Protein AF-A0A844MBZ9-F1 (afdb_monomer_lite)

Structure (mmCIF, N/CA/C/O backbone):
data_AF-A0A844MBZ9-F1
#
_entry.id   AF-A0A844MBZ9-F1
#
loop_
_atom_site.group_PDB
_atom_site.id
_atom_site.type_symbol
_atom_site.label_atom_id
_atom_site.label_alt_id
_atom_site.label_comp_id
_atom_site.label_asym_id
_atom_site.label_entity_id
_atom_site.label_seq_id
_atom_site.pdbx_PDB_ins_code
_atom_site.Cartn_x
_atom_site.Cartn_y
_atom_site.Cartn_z
_atom_site.occupancy
_atom_site.B_iso_or_equiv
_atom_site.auth_seq_id
_atom_site.auth_comp_id
_atom_site.auth_asym_id
_atom_site.auth_atom_id
_atom_site.pdbx_PDB_model_num
ATOM 1 N N . MET A 1 1 ? -0.355 -17.630 22.132 1.00 36.16 1 MET A N 1
ATOM 2 C CA . MET A 1 1 ? -0.621 -16.486 23.029 1.00 36.16 1 MET A CA 1
ATOM 3 C C . MET A 1 1 ? -2.118 -16.460 23.285 1.00 36.16 1 MET A C 1
ATOM 5 O O . MET A 1 1 ? -2.858 -16.623 22.326 1.00 36.16 1 MET A O 1
ATOM 9 N N . ALA A 1 2 ? -2.566 -16.380 24.540 1.00 38.78 2 ALA A N 1
ATOM 10 C CA . ALA A 1 2 ? -3.986 -16.168 24.825 1.00 38.78 2 ALA A CA 1
ATOM 11 C C . ALA A 1 2 ? -4.348 -14.749 24.360 1.00 38.78 2 ALA A C 1
ATOM 13 O O . ALA A 1 2 ? -3.613 -13.817 24.683 1.00 38.78 2 ALA A O 1
ATOM 14 N N . GLY A 1 3 ? -5.397 -14.618 23.543 1.00 53.72 3 GLY A N 1
ATOM 15 C CA . GLY A 1 3 ? -5.774 -13.356 22.905 1.00 53.72 3 GLY A CA 1
ATOM 16 C C . GLY A 1 3 ? -6.045 -12.260 23.931 1.00 53.72 3 GLY A C 1
ATOM 17 O O . GLY A 1 3 ? -6.770 -12.474 24.905 1.00 53.72 3 GLY A O 1
ATOM 18 N N . GLU A 1 4 ? -5.441 -11.092 23.730 1.00 62.88 4 GLU A N 1
ATOM 19 C CA . GLU A 1 4 ? -5.766 -9.910 24.521 1.00 62.88 4 GLU A CA 1
ATOM 20 C C . GLU A 1 4 ? -7.219 -9.507 24.236 1.00 62.88 4 GLU A C 1
ATOM 22 O O . GLU A 1 4 ? -7.694 -9.562 23.105 1.00 62.88 4 GLU A O 1
ATOM 27 N N . LYS A 1 5 ? -7.965 -9.123 25.275 1.00 78.19 5 LYS A N 1
ATOM 28 C CA . LYS A 1 5 ? -9.353 -8.685 25.105 1.00 78.19 5 LYS A CA 1
ATOM 29 C C . LYS A 1 5 ? -9.355 -7.285 24.483 1.00 78.19 5 LYS A C 1
ATOM 31 O O . LYS A 1 5 ? -9.064 -6.335 25.206 1.00 78.19 5 LYS A O 1
ATOM 36 N N . ALA A 1 6 ? -9.682 -7.168 23.199 1.00 86.69 6 ALA A N 1
ATOM 37 C CA . ALA A 1 6 ? -9.855 -5.898 22.492 1.00 86.69 6 ALA A CA 1
ATOM 38 C C . ALA A 1 6 ? -11.335 -5.474 22.430 1.00 86.69 6 ALA A C 1
ATOM 40 O O . ALA A 1 6 ? -12.232 -6.317 22.452 1.00 86.69 6 A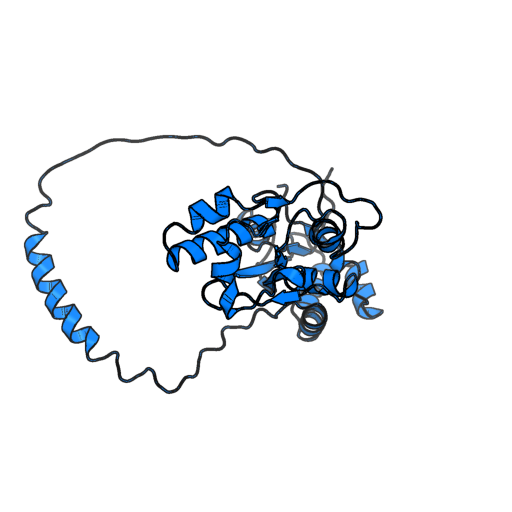LA A O 1
ATOM 41 N N . ASP A 1 7 ? -11.585 -4.166 22.342 1.00 91.75 7 ASP A N 1
ATOM 42 C CA . ASP A 1 7 ? -12.927 -3.598 22.167 1.00 91.75 7 ASP A CA 1
ATOM 43 C C . ASP A 1 7 ? -13.205 -3.239 20.701 1.00 91.75 7 ASP A C 1
ATOM 45 O O . ASP A 1 7 ? -14.333 -3.349 20.220 1.00 91.75 7 ASP A O 1
ATOM 49 N N . VAL A 1 8 ? -12.171 -2.814 19.973 1.00 92.50 8 VAL A N 1
ATOM 50 C CA . VAL A 1 8 ? -12.262 -2.397 18.571 1.00 92.50 8 VAL A CA 1
ATOM 51 C C . VAL A 1 8 ? -11.215 -3.134 17.754 1.00 92.50 8 VAL A C 1
ATOM 53 O O . VAL A 1 8 ? -10.044 -3.199 18.134 1.00 92.50 8 VAL A O 1
ATOM 56 N N . PHE A 1 9 ? -11.650 -3.648 16.609 1.00 90.75 9 PHE A N 1
ATOM 57 C CA . PHE A 1 9 ? -10.799 -4.274 15.613 1.00 90.75 9 PHE A CA 1
ATOM 58 C C . PHE A 1 9 ? -10.697 -3.372 14.383 1.00 90.75 9 PHE A C 1
ATOM 60 O O . PHE A 1 9 ? -11.719 -3.015 13.787 1.00 90.75 9 PHE A O 1
ATOM 67 N N . ALA A 1 10 ? -9.469 -3.025 13.996 1.00 90.56 10 ALA A N 1
ATOM 68 C CA . ALA A 1 10 ? -9.175 -2.292 12.770 1.00 90.56 10 ALA A CA 1
ATOM 69 C C . ALA A 1 10 ? -8.126 -3.044 11.944 1.00 90.56 10 ALA A C 1
ATOM 71 O O . ALA A 1 10 ? -7.084 -3.437 12.467 1.00 90.56 10 ALA A O 1
ATOM 72 N N . SER A 1 11 ? -8.383 -3.230 10.650 1.00 84.81 11 SER A N 1
ATOM 73 C CA . SER A 1 11 ? -7.508 -4.014 9.775 1.00 84.81 11 SER A CA 1
ATOM 74 C C . SER A 1 11 ? -7.303 -3.352 8.420 1.00 84.81 11 SER A C 1
ATOM 76 O O . SER A 1 11 ? -8.203 -2.691 7.899 1.00 84.81 11 SER A O 1
ATOM 78 N N . ALA A 1 12 ? -6.116 -3.565 7.848 1.00 78.19 12 ALA A N 1
ATOM 79 C CA . ALA A 1 12 ? -5.780 -3.177 6.479 1.00 78.19 12 ALA A CA 1
ATOM 80 C C . ALA A 1 12 ? -6.479 -4.036 5.409 1.00 78.19 12 ALA A C 1
ATOM 82 O O . ALA A 1 12 ? -6.435 -3.702 4.227 1.00 78.19 12 ALA A O 1
ATOM 83 N N . ASP A 1 13 ? -7.130 -5.122 5.829 1.00 78.19 13 ASP A N 1
ATOM 84 C CA . ASP A 1 13 ? -7.948 -5.986 4.988 1.00 78.19 13 ASP A CA 1
ATOM 85 C C . ASP A 1 13 ? -9.390 -6.004 5.517 1.00 78.19 13 ASP A C 1
ATOM 87 O O . ASP A 1 13 ? -9.674 -6.476 6.625 1.00 78.19 13 ASP A O 1
ATOM 91 N N . LEU A 1 14 ? -10.319 -5.480 4.715 1.00 86.31 14 LEU A N 1
ATOM 92 C CA . LEU A 1 14 ? -11.751 -5.489 5.012 1.00 86.31 14 LEU A CA 1
ATOM 93 C C . LEU A 1 14 ? -12.292 -6.910 5.255 1.00 86.31 14 LEU A C 1
ATOM 95 O O . LEU A 1 14 ? -13.178 -7.092 6.095 1.00 86.31 14 LEU A O 1
ATOM 99 N N . GLY A 1 15 ? -11.745 -7.915 4.565 1.00 84.94 15 GLY A N 1
ATOM 100 C CA . GLY A 1 15 ? -12.123 -9.321 4.682 1.00 84.94 15 GLY A CA 1
ATOM 101 C C . GLY A 1 15 ? -11.941 -9.876 6.094 1.00 84.94 15 GLY A C 1
ATOM 102 O O . GLY A 1 15 ? -12.790 -10.634 6.568 1.00 84.94 15 GLY A O 1
ATOM 103 N N . ASN A 1 16 ? -10.914 -9.428 6.821 1.00 83.31 16 ASN A N 1
ATOM 104 C CA . ASN A 1 16 ? -10.702 -9.815 8.219 1.00 83.31 16 ASN A CA 1
ATOM 105 C C . ASN A 1 16 ? -11.831 -9.320 9.130 1.00 83.31 16 ASN A C 1
ATOM 107 O O . ASN A 1 16 ? -12.379 -10.083 9.928 1.00 83.31 16 ASN A O 1
ATOM 111 N N . ALA A 1 17 ? -12.224 -8.053 8.981 1.00 86.06 17 ALA A N 1
ATOM 112 C CA . ALA A 1 17 ? -13.320 -7.482 9.760 1.00 86.06 17 ALA A CA 1
ATOM 113 C C . ALA A 1 17 ? -14.667 -8.134 9.397 1.00 86.06 17 ALA A C 1
ATOM 115 O O . ALA A 1 17 ? -15.465 -8.441 10.283 1.00 86.06 17 ALA A O 1
ATOM 116 N N . ILE A 1 18 ? -14.897 -8.416 8.107 1.00 90.31 18 ILE A N 1
ATOM 117 C CA . ILE A 1 18 ? -16.073 -9.166 7.633 1.00 90.31 18 ILE A CA 1
ATOM 118 C C . ILE A 1 18 ? -16.109 -10.568 8.248 1.00 90.31 18 ILE A C 1
ATOM 120 O O . ILE A 1 18 ? -17.162 -10.998 8.715 1.00 90.31 18 ILE A O 1
ATOM 124 N N . THR A 1 19 ? -14.971 -11.259 8.305 1.00 90.00 19 THR A N 1
ATOM 125 C CA . THR A 1 19 ? -14.874 -12.604 8.889 1.00 90.00 19 THR A CA 1
ATOM 126 C C . THR A 1 19 ? -15.285 -12.601 10.362 1.00 90.00 19 THR A C 1
ATOM 128 O O . THR A 1 19 ? -16.048 -13.470 10.785 1.00 90.00 19 THR A O 1
ATOM 131 N N . LEU A 1 20 ? -14.857 -11.605 11.145 1.00 90.75 20 LEU A N 1
ATOM 132 C CA . LEU A 1 20 ? -15.283 -11.457 12.544 1.00 90.75 20 LEU A CA 1
ATOM 133 C C . LEU A 1 20 ? -16.798 -11.261 12.676 1.00 90.75 20 LEU A C 1
ATOM 135 O O . LEU A 1 20 ? -17.434 -11.896 13.523 1.00 90.75 2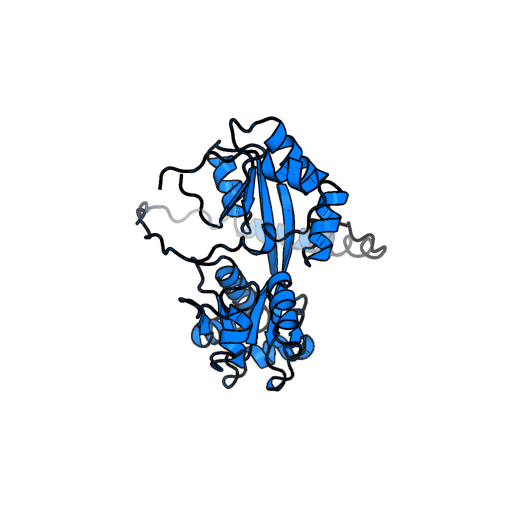0 LEU A O 1
ATOM 139 N N . ASN A 1 21 ? -17.389 -10.433 11.816 1.00 93.44 21 ASN A N 1
ATOM 140 C CA . ASN A 1 21 ? -18.831 -10.206 11.819 1.00 93.44 21 ASN A CA 1
ATOM 141 C C . ASN A 1 21 ? -19.614 -11.470 11.421 1.00 93.44 21 ASN A C 1
ATOM 143 O O . ASN A 1 21 ? -20.563 -11.842 12.110 1.00 93.44 21 ASN A O 1
ATOM 147 N N . GLN A 1 22 ? -19.178 -12.182 10.377 1.00 93.62 22 GLN A N 1
ATOM 148 C CA . GLN A 1 22 ? -19.799 -13.432 9.918 1.00 93.62 22 GLN A CA 1
ATOM 149 C C . GLN A 1 22 ? -19.739 -14.545 10.971 1.00 93.62 22 GLN A C 1
ATOM 151 O O . GLN A 1 22 ? -20.677 -15.331 11.091 1.00 93.62 22 GLN A O 1
ATOM 156 N N . ASN A 1 23 ? -18.675 -14.578 11.777 1.00 93.44 23 ASN A N 1
ATOM 157 C CA . ASN A 1 23 ? -18.551 -15.488 12.918 1.00 93.44 23 ASN A CA 1
ATOM 158 C C . ASN A 1 23 ? -19.267 -14.975 14.178 1.00 93.44 23 ASN A C 1
ATOM 160 O O . ASN A 1 23 ? -19.146 -15.571 15.247 1.00 93.44 23 ASN A O 1
ATOM 164 N N . ASN A 1 24 ? -20.042 -13.889 14.068 1.00 93.88 24 ASN A N 1
ATOM 165 C CA . ASN A 1 24 ? -20.826 -13.318 15.156 1.00 93.88 24 ASN A CA 1
ATOM 166 C C . ASN A 1 24 ? -19.948 -12.900 16.354 1.00 93.88 24 ASN A C 1
ATOM 168 O O . ASN A 1 24 ? -20.380 -13.002 17.505 1.00 93.88 24 ASN A O 1
ATOM 172 N N . LEU A 1 25 ? -18.719 -12.444 16.085 1.00 92.94 25 LEU A N 1
ATOM 173 C CA . LEU A 1 25 ? -17.739 -11.978 17.077 1.00 92.94 25 LEU A CA 1
ATOM 174 C C . LEU A 1 25 ? -17.687 -10.448 17.185 1.00 92.94 25 LEU A C 1
ATOM 176 O O . LEU A 1 25 ? -17.142 -9.918 18.152 1.00 92.94 25 LEU A O 1
ATOM 180 N N . SER A 1 26 ? -18.285 -9.731 16.234 1.00 94.50 26 SER A N 1
ATOM 181 C CA . SER A 1 26 ? -18.305 -8.269 16.195 1.00 94.50 26 SER A CA 1
ATOM 182 C C . SER A 1 26 ? -19.648 -7.716 15.709 1.00 94.50 26 SER A C 1
ATOM 184 O O . SER A 1 26 ? -20.514 -8.456 15.234 1.00 94.50 26 SER A O 1
ATOM 186 N N . GLY A 1 27 ? -19.831 -6.405 15.862 1.00 94.88 27 GLY A N 1
ATOM 187 C CA . GLY A 1 27 ? -20.940 -5.650 15.287 1.00 94.88 27 GLY A CA 1
ATOM 188 C C . GLY A 1 27 ? -20.743 -5.354 13.799 1.00 94.88 27 GLY A C 1
ATOM 189 O O . GLY A 1 27 ? -19.982 -6.031 13.109 1.00 94.88 27 GLY A O 1
ATOM 190 N N . GLU A 1 28 ? -21.436 -4.328 13.305 1.00 94.69 28 GLU A N 1
ATOM 191 C CA . GLU A 1 28 ? -21.314 -3.846 11.924 1.00 94.69 28 GLU A CA 1
ATOM 192 C C . GLU A 1 28 ? -19.847 -3.574 11.545 1.00 94.69 28 GLU A C 1
ATOM 194 O O . GLU A 1 28 ? -19.052 -3.092 12.361 1.00 94.69 28 GLU A O 1
ATOM 199 N N . VAL A 1 29 ? -19.492 -3.888 10.298 1.00 95.06 29 VAL A N 1
ATOM 200 C CA . VAL A 1 29 ? -18.189 -3.561 9.714 1.00 95.06 29 VAL A CA 1
ATOM 201 C C . VAL A 1 29 ? -18.326 -2.289 8.897 1.00 95.06 29 VAL A C 1
ATOM 203 O O . VAL A 1 29 ? -19.184 -2.193 8.023 1.00 95.06 29 VAL A O 1
ATOM 206 N N . LYS A 1 30 ? -17.448 -1.323 9.156 1.00 94.69 30 LYS A N 1
ATOM 207 C CA . LYS A 1 30 ? -17.379 -0.062 8.421 1.00 94.69 30 LYS A CA 1
ATOM 208 C C . LYS A 1 30 ? -16.017 0.073 7.769 1.00 94.69 30 LYS A C 1
ATOM 210 O O . LYS A 1 30 ? -14.997 -0.136 8.420 1.00 94.69 30 LYS A O 1
ATOM 215 N N . THR A 1 31 ? -15.980 0.476 6.504 1.00 94.50 31 THR A N 1
ATOM 216 C CA . THR A 1 31 ? -14.736 0.979 5.918 1.00 94.50 31 THR A CA 1
ATOM 217 C C . THR A 1 31 ? -14.428 2.320 6.571 1.00 94.50 31 THR A C 1
ATOM 219 O O . THR A 1 31 ? -15.258 3.225 6.510 1.00 94.50 31 THR A O 1
ATOM 222 N N . PHE A 1 32 ? -13.266 2.455 7.210 1.00 93.12 32 PHE A N 1
ATOM 223 C CA . PHE A 1 32 ? -12.896 3.688 7.923 1.00 93.12 32 PHE A CA 1
ATOM 224 C C . PHE A 1 32 ? -11.770 4.469 7.243 1.00 93.12 32 PHE A C 1
ATOM 226 O O . PHE A 1 32 ? -11.614 5.661 7.500 1.00 93.12 32 PHE A O 1
ATOM 233 N N . ALA A 1 33 ? -11.002 3.815 6.374 1.00 93.75 33 ALA A N 1
ATOM 234 C CA . ALA A 1 33 ? -9.926 4.423 5.609 1.00 93.75 33 ALA A CA 1
ATOM 235 C C . ALA A 1 33 ? -9.721 3.670 4.293 1.00 93.75 33 ALA A C 1
ATOM 237 O O . ALA A 1 33 ? -10.055 2.490 4.176 1.00 93.75 33 ALA A O 1
ATOM 238 N N . ARG A 1 34 ? -9.141 4.360 3.314 1.00 93.00 34 ARG A N 1
ATOM 239 C CA . ARG A 1 34 ? -8.659 3.779 2.065 1.00 93.00 34 ARG A CA 1
ATOM 240 C C . ARG A 1 34 ? -7.201 4.124 1.852 1.00 93.00 34 ARG A C 1
ATOM 242 O O . ARG A 1 34 ? -6.805 5.278 2.044 1.00 93.00 34 ARG A O 1
ATOM 249 N N . ASN A 1 35 ? -6.425 3.145 1.413 1.00 92.50 35 ASN A N 1
ATOM 250 C CA . ASN A 1 35 ? -5.006 3.314 1.136 1.00 92.50 35 ASN A CA 1
ATOM 251 C C . ASN A 1 35 ? -4.708 2.901 -0.312 1.00 92.50 35 ASN A C 1
ATOM 253 O O . ASN A 1 35 ? -4.709 1.703 -0.607 1.00 92.50 35 ASN A O 1
ATOM 257 N N . PRO A 1 36 ? -4.529 3.858 -1.238 1.00 93.31 36 PRO A N 1
ATOM 258 C CA . PRO A 1 36 ? -4.223 3.528 -2.621 1.00 93.31 36 PRO A CA 1
ATOM 259 C C . PRO A 1 36 ? -2.811 2.945 -2.739 1.00 93.31 36 PRO A C 1
ATOM 261 O O . PRO A 1 36 ? -1.899 3.334 -2.001 1.00 93.31 36 PRO A O 1
ATOM 264 N N . LEU A 1 37 ? -2.631 2.024 -3.683 1.00 95.44 37 LEU A N 1
ATOM 265 C CA . LEU A 1 37 ? -1.307 1.542 -4.054 1.00 95.44 37 LEU A CA 1
ATOM 266 C C . LEU A 1 37 ? -0.648 2.514 -5.031 1.00 95.44 37 LEU A C 1
ATOM 268 O O . LEU A 1 37 ? -1.288 3.032 -5.945 1.00 95.44 37 LEU A O 1
ATOM 272 N N . TYR A 1 38 ? 0.637 2.753 -4.796 1.00 98.00 38 TYR A N 1
ATOM 273 C CA . TYR A 1 38 ? 1.542 3.578 -5.585 1.00 98.00 38 TYR A CA 1
ATOM 274 C C . TYR A 1 38 ? 2.777 2.741 -5.935 1.00 98.00 38 TYR A C 1
ATOM 276 O O . TYR A 1 38 ? 3.091 1.751 -5.265 1.00 98.00 38 TYR A O 1
ATOM 284 N N . ALA A 1 39 ? 3.496 3.149 -6.973 1.00 98.62 39 ALA A N 1
ATOM 285 C CA . ALA A 1 39 ? 4.842 2.663 -7.220 1.00 98.62 39 ALA A CA 1
ATOM 286 C C . ALA A 1 39 ? 5.824 3.621 -6.543 1.00 98.62 39 ALA A C 1
ATOM 288 O O . ALA A 1 39 ? 5.715 4.836 -6.706 1.00 98.62 39 ALA A O 1
ATOM 289 N N . ILE A 1 40 ? 6.770 3.087 -5.775 1.00 98.75 40 ILE A N 1
ATOM 290 C CA . ILE A 1 40 ? 7.935 3.845 -5.316 1.00 98.75 40 ILE A CA 1
ATOM 291 C C . ILE A 1 40 ? 9.183 3.295 -5.997 1.00 98.75 40 ILE A C 1
ATOM 293 O O . ILE A 1 40 ? 9.366 2.077 -6.045 1.00 98.75 40 ILE A O 1
ATOM 297 N N . ALA A 1 41 ? 10.004 4.175 -6.557 1.00 98.75 41 ALA A N 1
ATOM 298 C CA . ALA A 1 41 ? 11.138 3.802 -7.393 1.00 98.75 41 ALA A CA 1
ATOM 299 C C . ALA A 1 41 ? 12.397 4.600 -7.047 1.00 98.75 41 ALA A C 1
ATOM 301 O O . ALA A 1 41 ? 12.329 5.694 -6.476 1.00 98.75 41 ALA A O 1
ATOM 302 N N . ILE A 1 42 ? 13.550 4.036 -7.402 1.00 98.69 42 ILE A N 1
ATOM 303 C CA . ILE A 1 42 ? 14.808 4.786 -7.462 1.00 98.69 42 ILE A CA 1
ATOM 304 C C . ILE A 1 42 ? 14.789 5.734 -8.680 1.00 98.69 42 ILE A C 1
ATOM 306 O O . ILE A 1 42 ? 14.196 5.381 -9.706 1.00 98.69 42 ILE A O 1
ATOM 310 N N . PRO A 1 43 ? 15.413 6.923 -8.596 1.00 97.75 43 PRO A N 1
ATOM 311 C CA . PRO A 1 43 ? 15.318 7.949 -9.642 1.00 97.75 43 PRO A CA 1
ATOM 312 C C . PRO A 1 43 ? 15.892 7.507 -10.998 1.00 97.75 43 PRO A C 1
ATOM 314 O O . PRO A 1 43 ? 15.466 7.981 -12.050 1.00 97.75 43 PRO A O 1
ATOM 317 N N . GLU A 1 44 ? 16.826 6.553 -11.007 1.00 97.69 44 GLU A N 1
ATOM 318 C CA . GLU A 1 44 ? 17.448 6.013 -12.220 1.00 97.69 44 GLU A CA 1
ATOM 319 C C . GLU A 1 44 ? 16.442 5.329 -13.159 1.00 97.69 44 GLU A C 1
ATOM 321 O O . GLU A 1 44 ? 16.701 5.218 -14.356 1.00 97.69 44 GLU A O 1
ATOM 326 N N . VAL A 1 45 ? 15.285 4.898 -12.643 1.00 98.00 45 VAL A N 1
ATOM 327 C CA . VAL A 1 45 ? 14.219 4.280 -13.446 1.00 98.00 45 VAL A CA 1
ATOM 328 C C . VAL A 1 45 ? 13.477 5.314 -14.298 1.00 98.00 45 VAL A C 1
ATOM 330 O O . VAL A 1 45 ? 12.945 4.954 -15.348 1.00 98.00 45 VAL A O 1
ATOM 333 N N . SER A 1 46 ? 13.434 6.588 -13.876 1.00 96.81 46 SER A N 1
ATOM 334 C CA . SER A 1 46 ? 12.618 7.637 -14.515 1.00 96.81 46 SER A CA 1
ATOM 335 C C . SER A 1 46 ? 11.158 7.191 -14.706 1.00 96.81 46 SER A C 1
ATOM 337 O O . SER A 1 46 ? 10.584 7.260 -15.802 1.00 96.81 46 SER A O 1
ATOM 339 N N . LEU A 1 47 ? 10.569 6.649 -13.636 1.00 98.44 47 LEU A N 1
ATOM 340 C CA . LEU A 1 47 ? 9.221 6.092 -13.668 1.00 98.44 47 LEU A CA 1
ATOM 341 C C . LEU A 1 47 ? 8.192 7.227 -13.733 1.00 98.44 47 LEU A C 1
ATOM 343 O O . LEU A 1 47 ? 8.236 8.179 -12.959 1.00 98.44 47 LEU A O 1
ATOM 347 N N . THR A 1 48 ? 7.221 7.105 -14.631 1.00 98.38 48 THR A N 1
ATOM 348 C CA . THR A 1 48 ? 6.093 8.038 -14.761 1.00 98.38 48 THR A CA 1
ATOM 349 C C . THR A 1 48 ? 4.790 7.254 -14.809 1.00 98.38 48 THR A C 1
ATOM 351 O O . THR A 1 48 ? 4.796 6.057 -15.097 1.00 98.38 48 THR A O 1
ATOM 354 N N . THR A 1 49 ? 3.657 7.900 -14.528 1.00 98.06 49 THR A N 1
ATOM 355 C CA . THR A 1 49 ? 2.343 7.246 -14.634 1.00 98.06 49 THR A CA 1
ATOM 356 C C . THR A 1 49 ? 2.090 6.760 -16.067 1.00 98.06 49 THR A C 1
ATOM 358 O O . THR A 1 49 ? 1.496 5.700 -16.265 1.00 98.06 49 THR A O 1
ATOM 361 N N . GLU A 1 50 ? 2.597 7.489 -17.063 1.00 97.56 50 GLU A N 1
ATOM 362 C CA . GLU A 1 50 ? 2.451 7.201 -18.488 1.00 97.56 50 GLU A CA 1
ATOM 363 C C . GLU A 1 50 ? 3.281 5.993 -18.939 1.00 97.56 50 GLU A C 1
ATOM 365 O O . GLU A 1 50 ? 2.783 5.165 -19.699 1.00 97.56 50 GLU A O 1
ATOM 370 N N . ASN A 1 51 ? 4.528 5.863 -18.469 1.00 98.06 51 ASN A N 1
ATOM 371 C CA . ASN A 1 51 ? 5.405 4.747 -18.851 1.00 98.06 51 ASN A CA 1
ATOM 372 C C . ASN A 1 51 ? 5.284 3.521 -17.930 1.00 98.06 51 ASN A C 1
ATOM 374 O O . ASN A 1 51 ? 5.967 2.523 -18.153 1.00 98.06 51 ASN A O 1
ATOM 378 N N . LEU A 1 52 ? 4.432 3.576 -16.901 1.00 98.56 52 LEU A N 1
ATOM 379 C CA . LEU A 1 52 ? 4.453 2.640 -15.777 1.00 98.56 52 LEU A CA 1
ATOM 380 C C . LEU A 1 52 ? 4.368 1.169 -16.202 1.00 98.56 52 LEU A C 1
ATOM 382 O O . LEU A 1 52 ? 5.194 0.359 -15.784 1.00 98.56 52 LEU A O 1
ATOM 386 N N . LEU A 1 53 ? 3.399 0.817 -17.054 1.00 98.56 53 LEU A N 1
ATOM 387 C CA . LEU A 1 53 ? 3.222 -0.573 -17.484 1.00 98.56 53 LEU A CA 1
ATOM 388 C C . LEU A 1 53 ? 4.380 -1.054 -18.370 1.00 98.56 53 LEU A C 1
ATOM 390 O O . LEU A 1 53 ? 4.843 -2.182 -18.207 1.00 98.56 53 LEU A O 1
ATOM 394 N N . ASP A 1 54 ? 4.874 -0.208 -19.275 1.00 98.62 54 ASP A N 1
ATOM 395 C CA . ASP A 1 54 ? 6.029 -0.544 -20.115 1.00 98.62 54 ASP A CA 1
ATOM 396 C C . ASP A 1 54 ? 7.281 -0.773 -19.269 1.00 98.62 54 ASP A C 1
ATOM 398 O O . ASP A 1 54 ? 7.984 -1.768 -19.452 1.00 98.62 54 ASP A O 1
ATOM 402 N N . THR A 1 55 ? 7.506 0.085 -18.275 1.00 98.75 55 THR A N 1
ATOM 403 C CA . THR A 1 55 ? 8.620 -0.043 -17.334 1.00 98.75 55 THR A CA 1
ATOM 404 C C . THR A 1 55 ? 8.489 -1.300 -16.472 1.00 98.75 55 THR A C 1
ATOM 406 O O . THR A 1 55 ? 9.470 -2.015 -16.275 1.00 98.75 55 THR A O 1
ATOM 409 N N . PHE A 1 56 ? 7.284 -1.644 -16.004 1.00 98.62 56 PHE A N 1
ATOM 410 C CA . PHE A 1 56 ? 7.058 -2.880 -15.242 1.00 98.62 56 PHE A CA 1
ATOM 411 C C . PHE A 1 56 ? 7.396 -4.132 -16.063 1.00 98.62 56 PHE A C 1
ATOM 413 O O . PHE A 1 56 ? 7.966 -5.092 -15.531 1.00 98.62 56 PHE A O 1
ATOM 420 N N . LEU A 1 57 ? 7.069 -4.114 -17.357 1.00 98.56 57 LEU A N 1
ATOM 421 C CA . LEU A 1 57 ? 7.277 -5.231 -18.278 1.00 98.56 57 LEU A CA 1
ATOM 422 C C . LEU A 1 57 ? 8.699 -5.306 -18.847 1.00 98.56 57 LEU A C 1
ATOM 424 O O . LEU A 1 57 ? 9.080 -6.364 -19.345 1.00 98.56 57 LEU A O 1
ATOM 428 N N . ASN A 1 58 ? 9.496 -4.240 -18.747 1.00 98.44 58 ASN A N 1
ATOM 429 C CA . ASN A 1 58 ? 10.890 -4.242 -19.183 1.00 98.44 58 ASN A CA 1
ATOM 430 C C . ASN A 1 58 ? 11.695 -5.307 -18.406 1.00 98.44 58 ASN A C 1
ATOM 432 O O . ASN A 1 58 ? 11.751 -5.221 -17.178 1.00 98.44 58 ASN A O 1
ATOM 436 N N . PRO A 1 59 ? 12.320 -6.306 -19.059 1.00 97.31 59 PRO A N 1
ATOM 437 C CA . PRO A 1 59 ? 13.025 -7.394 -18.375 1.00 97.31 59 PRO A CA 1
ATOM 438 C C . PRO A 1 59 ? 14.196 -6.933 -17.494 1.00 97.31 59 PRO A C 1
ATOM 440 O O . PRO A 1 59 ? 14.502 -7.622 -16.523 1.00 97.31 59 PRO A O 1
ATOM 443 N N . ASP A 1 60 ? 14.789 -5.772 -17.777 1.00 97.44 60 ASP A N 1
ATOM 444 C CA . ASP A 1 60 ? 15.935 -5.244 -17.027 1.00 97.44 60 ASP A CA 1
ATOM 445 C C . ASP A 1 60 ? 15.527 -4.544 -15.719 1.00 97.44 60 ASP A C 1
ATOM 447 O O . ASP A 1 60 ? 16.368 -4.303 -14.856 1.00 97.44 60 ASP A O 1
ATOM 451 N N . ILE A 1 61 ? 14.232 -4.252 -15.540 1.00 98.56 61 ILE A N 1
ATOM 452 C CA . ILE A 1 61 ? 13.695 -3.606 -14.336 1.00 98.56 61 ILE A CA 1
ATOM 453 C C . ILE A 1 61 ? 13.337 -4.645 -13.273 1.00 98.56 61 ILE A C 1
ATOM 455 O O . ILE A 1 61 ? 12.480 -5.514 -13.482 1.00 98.56 61 ILE A O 1
ATOM 459 N N . LYS A 1 62 ? 13.905 -4.499 -12.076 1.00 98.75 62 LYS A N 1
ATOM 460 C CA . LYS A 1 62 ? 13.595 -5.312 -10.895 1.00 98.75 62 LYS A CA 1
ATOM 461 C C . LYS A 1 62 ? 12.337 -4.791 -10.199 1.00 98.75 62 LYS A C 1
ATOM 463 O O . LYS A 1 62 ? 12.399 -4.061 -9.207 1.00 98.75 62 LYS A O 1
ATOM 468 N N . LEU A 1 63 ? 11.177 -5.185 -10.718 1.00 98.81 63 LEU A N 1
ATOM 469 C CA . LEU A 1 63 ? 9.889 -4.935 -10.071 1.00 98.81 63 LEU A CA 1
ATOM 470 C C . LEU A 1 63 ? 9.737 -5.815 -8.826 1.00 98.81 63 LEU A C 1
ATOM 472 O O . LEU A 1 63 ? 9.997 -7.019 -8.876 1.00 98.81 63 LEU A O 1
ATOM 476 N N . SER A 1 64 ? 9.259 -5.234 -7.729 1.00 98.62 64 SER A N 1
ATOM 477 C CA . SER A 1 64 ? 9.005 -5.953 -6.484 1.00 98.62 64 SER A CA 1
ATOM 478 C C . SER A 1 64 ? 7.603 -5.730 -5.920 1.00 98.62 64 SER A C 1
ATOM 480 O O . SER A 1 64 ? 6.975 -4.689 -6.132 1.00 98.62 64 SER A O 1
ATOM 482 N N . ILE A 1 65 ? 7.131 -6.743 -5.193 1.00 98.19 65 ILE A N 1
ATOM 483 C CA . ILE A 1 65 ? 5.883 -6.759 -4.420 1.00 98.19 65 ILE A CA 1
ATOM 484 C C . ILE A 1 65 ? 6.154 -7.373 -3.043 1.00 98.19 65 ILE A C 1
ATOM 486 O O . ILE A 1 65 ? 7.124 -8.118 -2.872 1.00 98.19 65 ILE A O 1
ATOM 490 N N . ALA A 1 66 ? 5.291 -7.107 -2.063 1.00 94.25 66 ALA A N 1
ATOM 491 C CA . ALA A 1 66 ? 5.329 -7.836 -0.799 1.00 94.25 66 ALA A CA 1
ATOM 492 C C . ALA A 1 66 ? 4.951 -9.305 -1.038 1.00 94.25 66 ALA A C 1
ATOM 494 O O . ALA A 1 66 ? 4.319 -9.637 -2.042 1.00 94.25 66 ALA A O 1
ATOM 495 N N . GLN A 1 67 ? 5.338 -10.197 -0.128 1.00 92.94 67 GLN A N 1
ATOM 496 C CA . GLN A 1 67 ? 4.994 -11.614 -0.223 1.00 92.94 67 GLN A CA 1
ATOM 497 C C . GLN A 1 67 ? 3.463 -11.820 -0.131 1.00 92.94 67 GLN A C 1
ATOM 499 O O . GLN A 1 67 ? 2.895 -11.577 0.938 1.00 92.94 67 GLN A O 1
ATOM 504 N N . PRO A 1 68 ? 2.801 -12.312 -1.204 1.00 89.31 68 PRO A N 1
ATOM 505 C CA . PRO A 1 68 ? 1.359 -12.577 -1.197 1.00 89.31 68 PRO A CA 1
ATOM 506 C C . PRO A 1 68 ? 0.962 -13.588 -0.117 1.00 89.31 68 PRO A C 1
ATOM 508 O O . PRO A 1 68 ? 1.801 -14.385 0.324 1.00 89.31 68 PRO A O 1
ATOM 511 N N . VAL A 1 69 ? -0.317 -13.593 0.268 1.00 84.69 69 VAL A N 1
ATOM 512 C CA . VAL A 1 69 ? -0.918 -14.389 1.358 1.00 84.69 69 VAL A CA 1
ATOM 513 C C . VAL A 1 69 ? -0.444 -13.999 2.762 1.00 84.69 69 VAL A C 1
ATOM 515 O O . VAL A 1 69 ? -1.259 -13.894 3.673 1.00 84.69 69 VAL A O 1
ATOM 518 N N . SER A 1 70 ? 0.860 -13.800 2.975 1.00 82.31 70 SER A N 1
ATOM 519 C CA . SER A 1 70 ? 1.390 -13.380 4.283 1.00 82.31 70 SER A CA 1
ATOM 520 C C . SER A 1 70 ? 1.253 -11.880 4.539 1.00 82.31 70 SER A C 1
ATOM 522 O O . SER A 1 70 ? 1.239 -11.458 5.693 1.00 82.31 70 SER A O 1
ATOM 524 N N . ASP A 1 71 ? 1.179 -11.083 3.473 1.00 82.56 71 ASP A N 1
ATOM 525 C CA . ASP A 1 71 ? 0.967 -9.641 3.525 1.00 82.56 71 ASP A CA 1
ATOM 526 C C . ASP A 1 71 ? -0.103 -9.258 2.487 1.00 82.56 71 ASP A C 1
ATOM 528 O O . ASP A 1 71 ? 0.123 -9.481 1.291 1.00 82.56 71 ASP A O 1
ATOM 532 N N . PRO A 1 72 ? -1.236 -8.650 2.896 1.00 85.50 72 PRO A N 1
ATOM 533 C CA . PRO A 1 72 ? -2.263 -8.171 1.970 1.00 85.50 72 PRO A CA 1
ATOM 534 C C . PRO A 1 72 ? -1.718 -7.254 0.868 1.00 85.50 72 PRO A C 1
ATOM 536 O O . PRO A 1 72 ? -2.237 -7.250 -0.248 1.00 85.50 72 PRO A O 1
ATOM 539 N N . LEU A 1 73 ? -0.635 -6.507 1.135 1.00 89.38 73 LEU A N 1
ATOM 540 C CA . LEU A 1 73 ? 0.015 -5.687 0.111 1.00 89.38 73 LEU A CA 1
ATOM 541 C C . LEU A 1 73 ? 0.487 -6.525 -1.089 1.00 89.38 73 LEU A C 1
ATOM 543 O O . LEU A 1 73 ? 0.415 -6.072 -2.232 1.00 89.38 73 LEU A O 1
ATOM 547 N N . GLY A 1 74 ? 0.948 -7.752 -0.837 1.00 92.69 74 GLY A N 1
ATOM 548 C CA . GLY A 1 74 ? 1.385 -8.674 -1.878 1.00 92.69 74 GLY A CA 1
ATOM 549 C C . GLY A 1 74 ? 0.229 -9.132 -2.760 1.00 92.69 74 GLY A C 1
ATOM 550 O O . GLY A 1 74 ? 0.366 -9.169 -3.982 1.00 92.69 74 GLY A O 1
ATOM 551 N N . ASP A 1 75 ? -0.933 -9.399 -2.161 1.00 91.50 75 ASP A N 1
ATOM 552 C CA . ASP A 1 75 ? -2.137 -9.808 -2.893 1.00 91.50 75 ASP A CA 1
ATOM 553 C C . ASP A 1 75 ? -2.665 -8.681 -3.793 1.00 91.50 75 ASP A C 1
ATOM 555 O O . ASP A 1 75 ? -3.048 -8.930 -4.942 1.00 91.50 75 ASP A O 1
ATOM 559 N N . TYR A 1 76 ? -2.595 -7.428 -3.332 1.00 93.75 76 TYR A N 1
ATOM 560 C CA . TYR A 1 76 ? -2.885 -6.265 -4.175 1.00 93.75 76 TYR A CA 1
ATOM 561 C C . TYR A 1 76 ? -1.876 -6.107 -5.326 1.00 93.75 76 TYR A C 1
ATOM 563 O O . TYR A 1 76 ? -2.267 -5.736 -6.433 1.00 93.75 76 TYR A O 1
ATOM 571 N N . GLY A 1 77 ? -0.601 -6.456 -5.120 1.00 97.19 77 GLY A N 1
ATOM 572 C CA . GLY A 1 77 ? 0.388 -6.544 -6.201 1.00 97.19 77 GLY A CA 1
ATOM 573 C C . GLY A 1 77 ? -0.024 -7.540 -7.292 1.00 97.19 77 GLY A C 1
ATOM 574 O O . GLY A 1 77 ? -0.005 -7.214 -8.479 1.00 97.19 77 GLY A O 1
ATOM 575 N N . ILE A 1 78 ? -0.502 -8.724 -6.898 1.00 98.06 78 ILE A N 1
ATOM 576 C CA . ILE A 1 78 ? -1.041 -9.722 -7.837 1.00 98.06 78 ILE A CA 1
ATOM 577 C C . ILE A 1 78 ? -2.303 -9.209 -8.546 1.00 98.06 78 ILE A C 1
ATOM 579 O O . ILE A 1 78 ? -2.507 -9.489 -9.728 1.00 98.06 78 ILE A O 1
ATOM 583 N N . GLN A 1 79 ? -3.157 -8.440 -7.864 1.00 97.38 79 GLN A N 1
ATOM 584 C CA . GLN A 1 79 ? -4.315 -7.806 -8.499 1.00 97.38 79 GLN A CA 1
ATOM 585 C C . GLN A 1 79 ? -3.900 -6.820 -9.600 1.00 97.38 79 GLN A C 1
ATOM 587 O O . GLN A 1 79 ? -4.501 -6.844 -10.674 1.00 97.38 79 GLN A O 1
ATOM 592 N N . ILE A 1 80 ? -2.854 -6.019 -9.377 1.00 98.56 80 ILE A N 1
ATOM 593 C CA . ILE A 1 80 ? -2.297 -5.125 -10.406 1.00 98.56 80 ILE A CA 1
ATOM 594 C C . ILE A 1 80 ? -1.809 -5.937 -11.614 1.00 98.56 80 ILE A C 1
ATOM 596 O O . ILE A 1 80 ? -2.045 -5.541 -12.753 1.00 98.56 80 ILE A O 1
ATOM 600 N N . PHE A 1 81 ? -1.202 -7.112 -11.404 1.00 98.69 81 PHE A N 1
ATOM 601 C CA . PHE A 1 81 ? -0.776 -7.976 -12.516 1.00 98.69 81 PHE A CA 1
ATOM 602 C C . PHE A 1 81 ? -1.959 -8.498 -13.337 1.00 98.69 81 PHE A C 1
ATOM 604 O O . PHE A 1 81 ? -1.847 -8.630 -14.553 1.00 98.69 81 PHE A O 1
ATOM 611 N N . ARG A 1 82 ? -3.107 -8.771 -12.700 1.00 98.69 82 ARG A N 1
ATOM 612 C CA . ARG A 1 82 ? -4.337 -9.157 -13.415 1.00 98.69 82 ARG A CA 1
ATOM 613 C C . ARG A 1 82 ? -4.896 -7.996 -14.233 1.00 98.69 82 ARG A C 1
ATOM 615 O O . ARG A 1 82 ? -5.240 -8.193 -15.386 1.00 98.69 82 ARG A O 1
ATOM 622 N N . GLN A 1 83 ? -4.915 -6.788 -13.674 1.00 98.56 83 GLN A N 1
ATOM 623 C CA . GLN A 1 83 ? -5.320 -5.597 -14.428 1.00 98.56 83 GLN A CA 1
ATOM 624 C C . GLN A 1 83 ? -4.377 -5.332 -15.614 1.00 98.56 83 GLN A C 1
ATOM 626 O O . GLN A 1 83 ? -4.823 -4.934 -16.685 1.00 98.56 83 GLN A O 1
ATOM 631 N N . ALA A 1 84 ? -3.077 -5.604 -15.459 1.00 98.69 84 ALA A N 1
ATOM 632 C CA . ALA A 1 84 ? -2.118 -5.515 -16.555 1.00 98.69 84 ALA A CA 1
ATOM 633 C C . ALA A 1 84 ? -2.411 -6.518 -17.684 1.00 98.69 84 ALA A C 1
ATOM 635 O O . ALA A 1 84 ? -2.269 -6.151 -18.846 1.00 98.69 84 ALA A O 1
ATOM 636 N N . GLU A 1 85 ? -2.852 -7.741 -17.366 1.00 98.69 85 GLU A N 1
ATOM 637 C CA . GLU A 1 85 ? -3.292 -8.736 -18.360 1.00 98.69 85 GLU A CA 1
ATOM 638 C C . GLU A 1 85 ? -4.466 -8.234 -19.201 1.00 98.69 85 GLU A C 1
ATOM 640 O O . GLU A 1 85 ? -4.458 -8.388 -20.422 1.00 98.69 85 GLU A O 1
ATOM 645 N N . ASP A 1 86 ? -5.441 -7.585 -18.559 1.00 98.25 86 ASP A N 1
ATOM 646 C CA . ASP A 1 86 ? -6.612 -7.025 -19.241 1.00 98.25 86 ASP A CA 1
ATOM 647 C C . ASP A 1 86 ? -6.225 -5.899 -20.221 1.00 98.25 86 ASP A C 1
ATOM 649 O O . ASP A 1 86 ? -6.899 -5.688 -21.230 1.00 98.25 86 ASP A O 1
ATOM 653 N N . ILE A 1 87 ? -5.128 -5.183 -19.944 1.00 98.00 87 ILE A N 1
ATOM 654 C CA . ILE A 1 87 ? -4.589 -4.120 -20.808 1.00 98.00 87 ILE A CA 1
ATOM 655 C C . ILE A 1 87 ? -3.707 -4.705 -21.919 1.00 98.00 87 ILE A C 1
ATOM 657 O O . ILE A 1 87 ? -3.794 -4.288 -23.077 1.00 98.00 87 ILE A O 1
ATOM 661 N N . ARG A 1 88 ? -2.819 -5.639 -21.568 1.00 98.38 88 ARG A N 1
ATOM 662 C CA . ARG A 1 88 ? -1.843 -6.260 -22.466 1.00 98.38 88 ARG A CA 1
ATOM 663 C C . ARG A 1 88 ? -1.765 -7.765 -22.167 1.00 98.38 88 ARG A C 1
ATOM 665 O O . ARG A 1 88 ? -1.118 -8.161 -21.198 1.00 98.38 88 ARG A O 1
ATOM 672 N N . PRO A 1 89 ? -2.363 -8.616 -23.019 1.00 98.56 89 PRO A N 1
ATOM 673 C CA . PRO A 1 89 ? -2.330 -10.061 -22.820 1.00 98.56 89 PRO A CA 1
ATOM 674 C C . PRO A 1 89 ? -0.904 -10.618 -22.713 1.00 98.56 89 PRO A C 1
ATOM 676 O O . PRO A 1 89 ? -0.010 -10.225 -23.467 1.00 98.56 89 PRO A O 1
ATOM 679 N N . GLY A 1 90 ? -0.700 -11.548 -21.782 1.00 98.50 90 GLY A N 1
ATOM 680 C CA . GLY A 1 90 ? 0.600 -12.112 -21.411 1.00 98.50 90 GLY A CA 1
ATOM 681 C C . GLY A 1 90 ? 1.334 -11.348 -20.302 1.00 98.50 90 GLY A C 1
ATOM 682 O O . GLY A 1 90 ? 2.318 -11.865 -19.762 1.00 98.50 90 GLY A O 1
ATOM 683 N N . SER A 1 91 ? 0.874 -10.152 -19.920 1.00 98.75 91 SER A N 1
ATOM 684 C CA . SER A 1 91 ? 1.496 -9.365 -18.854 1.00 98.75 91 SER A CA 1
ATOM 685 C C . SER A 1 91 ? 1.442 -10.043 -17.490 1.00 98.75 91 SER A C 1
ATOM 687 O O . SER A 1 91 ? 2.430 -9.952 -16.765 1.00 98.75 91 SER A O 1
ATOM 689 N N . PHE A 1 92 ? 0.369 -10.762 -17.136 1.00 98.75 92 PHE A N 1
ATOM 690 C CA . PHE A 1 92 ? 0.310 -11.440 -15.835 1.00 98.75 92 PHE A CA 1
ATOM 691 C C . PHE A 1 92 ? 1.444 -12.452 -15.694 1.00 98.75 92 PHE A C 1
ATOM 693 O O . PHE A 1 92 ? 2.188 -12.415 -14.718 1.00 98.75 92 PHE A O 1
ATOM 700 N N . ALA A 1 93 ? 1.597 -13.335 -16.684 1.00 98.56 93 ALA A N 1
ATOM 701 C CA . ALA A 1 93 ? 2.605 -14.390 -16.646 1.00 98.56 93 ALA A CA 1
ATOM 702 C C . ALA A 1 93 ? 4.026 -13.812 -16.600 1.00 98.56 93 ALA A C 1
ATOM 704 O O . ALA A 1 93 ? 4.864 -14.298 -15.842 1.00 98.56 93 ALA A O 1
ATOM 705 N N . LEU A 1 94 ? 4.286 -12.750 -17.372 1.00 98.56 94 LEU A N 1
ATOM 706 C CA . LEU A 1 94 ? 5.576 -12.061 -17.367 1.00 98.56 94 LEU A CA 1
ATOM 707 C C . LEU A 1 94 ? 5.873 -11.424 -16.007 1.00 98.56 94 LEU A C 1
ATOM 709 O O . LEU A 1 94 ? 6.951 -11.648 -15.456 1.00 98.56 94 LEU A O 1
ATOM 713 N N . LEU A 1 95 ? 4.925 -10.658 -15.460 1.00 98.81 95 LEU A N 1
ATOM 714 C CA . LEU A 1 95 ? 5.088 -9.954 -14.187 1.00 98.81 95 LEU A CA 1
ATOM 715 C C . LEU A 1 95 ? 5.218 -10.931 -13.015 1.00 98.81 95 LEU A C 1
ATOM 717 O O . LEU A 1 95 ? 6.136 -10.789 -12.214 1.00 98.81 95 LEU A O 1
ATOM 721 N N . ASP A 1 96 ? 4.366 -11.954 -12.939 1.00 98.38 96 ASP A N 1
ATOM 722 C CA . ASP A 1 96 ? 4.392 -12.946 -11.858 1.00 98.38 96 ASP A CA 1
ATOM 723 C C . ASP A 1 96 ? 5.696 -13.765 -11.841 1.00 98.38 96 ASP A C 1
ATOM 725 O O . ASP A 1 96 ? 6.222 -14.086 -10.766 1.00 98.38 96 ASP A O 1
ATOM 729 N N . ALA A 1 97 ? 6.254 -14.045 -13.024 1.00 98.25 97 ALA A N 1
ATOM 730 C CA . ALA A 1 97 ? 7.527 -14.743 -13.163 1.00 98.25 97 ALA A CA 1
ATOM 731 C C . ALA A 1 97 ? 8.725 -13.881 -12.737 1.00 98.25 97 ALA A C 1
ATOM 733 O O . ALA A 1 97 ? 9.624 -14.385 -12.062 1.00 98.25 97 ALA A O 1
ATOM 734 N N . LYS A 1 98 ? 8.757 -12.594 -13.116 1.00 98.12 98 LYS A N 1
ATOM 735 C CA . LYS A 1 98 ? 9.914 -11.722 -12.845 1.00 98.12 98 LYS A CA 1
ATOM 736 C C . LYS A 1 98 ? 9.863 -11.004 -11.496 1.00 98.12 98 LYS A C 1
ATOM 738 O O . LYS A 1 98 ? 10.907 -10.586 -11.001 1.00 98.12 98 LYS A O 1
ATOM 743 N N . ALA A 1 99 ? 8.673 -10.799 -10.928 1.00 98.50 99 ALA A N 1
ATOM 744 C CA . ALA A 1 99 ? 8.515 -9.960 -9.749 1.00 98.50 99 ALA A CA 1
ATOM 745 C C . ALA A 1 99 ? 9.236 -10.547 -8.531 1.00 98.50 99 ALA A C 1
ATOM 747 O O . ALA A 1 99 ? 9.060 -11.709 -8.146 1.00 98.50 99 ALA A O 1
ATOM 748 N N . ILE A 1 100 ? 10.016 -9.693 -7.874 1.00 98.56 100 ILE A N 1
ATOM 749 C CA . ILE A 1 100 ? 10.732 -10.023 -6.649 1.00 98.56 100 ILE A CA 1
ATOM 750 C C . ILE A 1 100 ? 9.745 -9.943 -5.487 1.00 98.56 100 ILE A C 1
ATOM 752 O O . ILE A 1 100 ? 9.235 -8.875 -5.156 1.00 98.56 100 ILE A O 1
ATOM 756 N N . ARG A 1 101 ? 9.494 -11.085 -4.845 1.00 97.06 101 ARG A N 1
ATOM 757 C CA . ARG A 1 101 ? 8.636 -11.178 -3.658 1.00 97.06 101 ARG A CA 1
ATOM 758 C C . ARG A 1 101 ? 9.473 -10.857 -2.419 1.00 97.06 101 ARG A C 1
ATOM 760 O O . ARG A 1 101 ? 10.338 -11.641 -2.021 1.00 97.06 101 ARG A O 1
ATOM 767 N N . LEU A 1 102 ? 9.275 -9.665 -1.862 1.00 94.00 102 LEU A N 1
ATOM 768 C CA . LEU A 1 102 ? 10.025 -9.159 -0.716 1.00 94.00 102 LEU A CA 1
ATOM 769 C C . LEU A 1 102 ? 9.440 -9.701 0.590 1.00 94.00 102 LEU A C 1
ATOM 771 O O . LEU A 1 102 ? 8.239 -9.623 0.844 1.00 94.00 102 LEU A O 1
ATOM 775 N N . SER A 1 103 ? 10.316 -10.264 1.415 1.00 87.69 103 SER A N 1
ATOM 776 C CA . SER A 1 103 ? 10.027 -10.749 2.762 1.00 87.69 103 SER A CA 1
ATOM 777 C C . SER A 1 103 ? 11.325 -10.863 3.563 1.00 87.69 103 SER A C 1
ATOM 779 O O . SER A 1 103 ? 12.429 -10.769 3.011 1.00 87.69 103 SER A O 1
ATOM 781 N N . GLY A 1 104 ? 11.190 -11.092 4.868 1.00 79.19 104 GLY A N 1
ATOM 782 C CA . GLY A 1 104 ? 12.302 -11.402 5.759 1.00 79.19 104 GLY A CA 1
ATOM 783 C C . GLY A 1 104 ? 12.597 -10.316 6.787 1.00 79.19 104 GLY A C 1
ATOM 784 O O . GLY A 1 104 ? 11.949 -9.273 6.848 1.00 79.19 104 GLY A O 1
ATOM 785 N N . THR A 1 105 ? 13.578 -10.606 7.636 1.00 84.38 105 THR A N 1
ATOM 786 C CA . THR A 1 105 ? 13.963 -9.751 8.758 1.00 84.38 105 THR A CA 1
ATOM 787 C C . THR A 1 105 ? 14.771 -8.550 8.282 1.00 84.38 105 THR A C 1
ATOM 789 O O . THR A 1 105 ? 15.707 -8.689 7.495 1.00 84.38 105 THR A O 1
ATOM 792 N N . LEU A 1 106 ? 14.424 -7.371 8.794 1.00 88.44 106 LEU A N 1
ATOM 793 C CA . LEU A 1 106 ? 15.123 -6.122 8.510 1.00 88.44 106 LEU A CA 1
ATOM 794 C C . LEU A 1 106 ? 16.234 -5.875 9.536 1.00 88.44 106 LEU A C 1
ATOM 796 O O . LEU A 1 106 ? 16.081 -6.252 10.703 1.00 88.44 106 LEU A O 1
ATOM 800 N N . PRO A 1 107 ? 17.331 -5.203 9.147 1.00 90.94 107 PRO A N 1
ATOM 801 C CA . PRO A 1 107 ? 18.299 -4.717 10.118 1.00 90.94 107 PRO A CA 1
ATOM 802 C C . PRO A 1 107 ? 17.642 -3.686 11.044 1.00 90.94 107 PRO A C 1
ATOM 804 O O . PRO A 1 107 ? 16.726 -2.964 10.644 1.00 90.94 107 PRO A O 1
ATOM 807 N N . GLN A 1 108 ? 18.130 -3.586 12.282 1.00 90.38 108 GLN A N 1
ATOM 808 C CA . GLN A 1 108 ? 17.530 -2.736 13.317 1.00 90.38 108 GLN A CA 1
ATOM 809 C C . GLN A 1 108 ? 17.362 -1.275 12.866 1.00 90.38 108 GLN A C 1
ATOM 811 O O . GLN A 1 108 ? 16.344 -0.659 13.166 1.00 90.38 108 GLN A O 1
ATOM 816 N N . GLN A 1 109 ? 18.316 -0.735 12.100 1.00 90.19 109 GLN A N 1
ATOM 817 C CA . GLN A 1 109 ? 18.284 0.648 11.605 1.00 90.19 109 GLN A CA 1
ATOM 818 C C . GLN A 1 109 ? 17.177 0.901 10.568 1.00 90.19 109 GLN A C 1
ATOM 820 O O . GLN A 1 109 ? 16.837 2.050 10.299 1.00 90.19 109 GLN A O 1
ATOM 825 N N . ARG A 1 110 ? 16.625 -0.161 9.972 1.00 89.75 110 ARG A N 1
ATOM 826 C CA . ARG A 1 110 ? 15.541 -0.107 8.979 1.00 89.75 110 ARG A CA 1
ATOM 827 C C . ARG A 1 110 ? 14.232 -0.682 9.509 1.00 89.75 110 ARG A C 1
ATOM 829 O O . ARG A 1 110 ? 13.271 -0.802 8.753 1.00 89.75 110 ARG A O 1
ATOM 836 N N . ASN A 1 111 ? 14.177 -0.991 10.804 1.00 86.94 111 ASN A N 1
ATOM 837 C CA . ASN A 1 111 ? 12.962 -1.414 11.485 1.00 86.94 111 ASN A CA 1
ATOM 838 C C . ASN A 1 111 ? 12.117 -0.195 11.899 1.00 86.94 111 ASN A C 1
ATOM 840 O O . ASN A 1 111 ? 11.924 0.078 13.082 1.00 86.94 111 ASN A O 1
ATOM 844 N N . SER A 1 112 ? 11.687 0.581 10.906 1.00 86.00 112 SER A N 1
ATOM 845 C CA . SER A 1 112 ? 10.858 1.781 11.052 1.00 86.00 112 SER A CA 1
ATOM 846 C C . SER A 1 112 ? 9.876 1.895 9.877 1.00 86.00 112 SER A C 1
ATOM 848 O O . SER A 1 112 ? 10.090 1.259 8.835 1.00 86.00 112 SER A O 1
ATOM 850 N N . PRO A 1 113 ? 8.796 2.695 9.991 1.00 85.38 113 PRO A N 1
ATOM 851 C CA . PRO A 1 113 ? 7.892 2.944 8.872 1.00 85.38 113 PRO A CA 1
ATOM 852 C C . PRO A 1 113 ? 8.645 3.420 7.624 1.00 85.38 113 PRO A C 1
ATOM 854 O O . PRO A 1 113 ? 9.377 4.401 7.669 1.00 85.38 113 PRO A O 1
ATOM 857 N N . GLY A 1 114 ? 8.478 2.719 6.500 1.00 90.75 114 GLY A N 1
ATOM 858 C CA . GLY A 1 114 ? 9.186 3.006 5.243 1.00 90.75 114 GLY A CA 1
ATOM 859 C C . GLY A 1 114 ? 10.645 2.534 5.186 1.00 90.75 114 GLY A C 1
ATOM 860 O O . GLY A 1 114 ? 11.219 2.488 4.099 1.00 90.75 114 GLY A O 1
ATOM 861 N N . GLY A 1 115 ? 11.237 2.115 6.308 1.00 94.19 115 GLY A N 1
ATOM 862 C CA . GLY A 1 115 ? 12.625 1.653 6.373 1.00 94.19 115 GLY A CA 1
ATOM 863 C C . GLY A 1 115 ? 12.892 0.419 5.510 1.00 94.19 115 GLY A C 1
ATOM 864 O O . GLY A 1 115 ? 13.925 0.357 4.849 1.00 94.19 115 GLY A O 1
ATOM 865 N N . SER A 1 116 ? 11.939 -0.518 5.433 1.00 94.00 116 SER A N 1
ATOM 866 C CA . SER A 1 116 ? 12.039 -1.699 4.562 1.00 94.00 116 SER A CA 1
ATOM 867 C C . SER A 1 116 ? 12.162 -1.339 3.082 1.00 94.00 116 SER A C 1
ATOM 869 O O . SER A 1 116 ? 12.925 -1.963 2.354 1.00 94.00 116 SER A O 1
ATOM 871 N N . ILE A 1 117 ? 11.448 -0.304 2.642 1.00 96.69 117 ILE A N 1
ATOM 872 C CA . ILE A 1 117 ? 11.451 0.158 1.253 1.00 96.69 117 ILE A CA 1
ATOM 873 C C . ILE A 1 117 ? 12.829 0.722 0.912 1.00 96.69 117 ILE A C 1
ATOM 875 O O . ILE A 1 117 ? 13.432 0.303 -0.071 1.00 96.69 117 ILE A O 1
ATOM 879 N N . VAL A 1 118 ? 13.361 1.609 1.760 1.00 97.56 118 VAL A N 1
ATOM 880 C CA . VAL A 1 118 ? 14.709 2.174 1.578 1.00 97.56 118 VAL A CA 1
ATOM 881 C C . VAL A 1 118 ? 15.766 1.074 1.604 1.00 97.56 118 VAL A C 1
ATOM 883 O O . VAL A 1 118 ? 16.666 1.062 0.769 1.00 97.56 118 VAL A O 1
ATOM 886 N N . TYR A 1 119 ? 15.623 0.107 2.512 1.00 97.31 119 TYR A N 1
ATOM 887 C CA . TYR A 1 119 ? 16.521 -1.037 2.585 1.00 97.31 119 TYR A CA 1
ATOM 888 C C . TYR A 1 119 ? 16.568 -1.806 1.259 1.00 97.31 119 TYR A C 1
ATOM 890 O O . TYR A 1 119 ? 17.640 -2.000 0.689 1.00 97.31 119 TYR A O 1
ATOM 898 N N . TYR A 1 120 ? 15.408 -2.209 0.735 1.00 97.62 120 TYR A N 1
ATOM 899 C CA . TYR A 1 120 ? 15.345 -3.021 -0.479 1.00 97.62 120 TYR A CA 1
ATOM 900 C C . TYR A 1 120 ? 15.707 -2.256 -1.755 1.00 97.62 120 TYR A C 1
ATOM 902 O O . TYR A 1 120 ? 16.328 -2.855 -2.635 1.00 97.62 120 TYR A O 1
ATOM 910 N N . LEU A 1 121 ? 15.347 -0.972 -1.854 1.00 98.31 121 LEU A N 1
ATOM 911 C CA . LEU A 1 121 ? 15.602 -0.167 -3.050 1.00 98.31 121 LEU A CA 1
ATOM 912 C C . LEU A 1 121 ? 17.017 0.420 -3.096 1.00 98.31 121 LEU A C 1
ATOM 914 O O . LEU A 1 121 ? 17.609 0.446 -4.165 1.00 98.31 121 LEU A O 1
ATOM 918 N N . GLN A 1 122 ? 17.569 0.872 -1.965 1.00 97.56 122 GLN A N 1
ATOM 919 C CA . GLN A 1 122 ? 18.806 1.670 -1.953 1.00 97.56 122 GLN A CA 1
ATOM 920 C C . GLN A 1 122 ? 19.956 1.027 -1.177 1.00 97.56 122 GLN A C 1
ATOM 922 O O . GLN A 1 122 ? 21.096 1.084 -1.630 1.00 97.56 122 GLN A O 1
ATOM 927 N N . ASP A 1 123 ? 19.698 0.397 -0.025 1.00 96.62 123 ASP A N 1
ATOM 928 C CA . ASP A 1 123 ? 20.804 -0.150 0.779 1.00 96.62 123 ASP A CA 1
ATOM 929 C C . ASP A 1 123 ? 21.403 -1.406 0.144 1.00 96.62 123 ASP A C 1
ATOM 931 O O . ASP A 1 123 ? 22.616 -1.615 0.190 1.00 96.62 123 ASP A O 1
ATOM 935 N N . ILE A 1 124 ? 20.547 -2.266 -0.419 1.00 96.81 124 ILE A N 1
ATOM 936 C CA . ILE A 1 124 ? 20.972 -3.546 -1.001 1.00 96.81 124 ILE A CA 1
ATOM 937 C C . ILE A 1 124 ? 20.647 -3.691 -2.491 1.00 96.81 124 ILE A C 1
ATOM 939 O O . ILE A 1 124 ? 20.924 -4.748 -3.057 1.00 96.81 124 ILE A O 1
ATOM 943 N N . ASN A 1 125 ? 20.062 -2.664 -3.123 1.00 96.94 125 ASN A N 1
ATOM 944 C CA . ASN A 1 125 ? 19.733 -2.625 -4.560 1.00 96.94 125 ASN A CA 1
ATOM 945 C C . ASN A 1 125 ? 19.023 -3.898 -5.065 1.00 96.94 125 ASN A C 1
ATOM 947 O O . ASN A 1 125 ? 19.308 -4.430 -6.151 1.00 96.94 125 ASN A O 1
ATOM 951 N N . ARG A 1 126 ? 18.124 -4.433 -4.229 1.00 97.62 126 ARG A N 1
ATOM 952 C CA . ARG A 1 126 ? 17.408 -5.685 -4.493 1.00 97.62 126 ARG A CA 1
ATOM 953 C C . ARG A 1 126 ? 16.261 -5.476 -5.469 1.00 97.62 126 ARG A C 1
ATOM 955 O O . ARG A 1 126 ? 15.921 -6.420 -6.173 1.00 97.62 126 ARG A O 1
ATOM 962 N N . ALA A 1 127 ? 15.686 -4.282 -5.514 1.00 98.31 127 ALA A N 1
ATOM 963 C CA . ALA A 1 127 ? 14.636 -3.910 -6.448 1.00 98.31 127 ALA A CA 1
ATOM 964 C C . ALA A 1 127 ? 14.822 -2.464 -6.915 1.00 98.31 127 ALA A C 1
ATOM 966 O O . ALA A 1 127 ? 15.441 -1.673 -6.211 1.00 98.31 127 ALA A O 1
ATOM 967 N N . ASP A 1 128 ? 14.254 -2.139 -8.074 1.00 98.81 128 ASP A N 1
ATOM 968 C CA . ASP A 1 128 ? 14.282 -0.783 -8.638 1.00 98.81 128 ASP A CA 1
ATOM 969 C C . ASP A 1 128 ? 12.930 -0.084 -8.425 1.00 98.81 128 ASP A C 1
ATOM 971 O O . ASP A 1 128 ? 12.863 1.131 -8.250 1.00 98.81 128 ASP A O 1
ATOM 975 N N . ILE A 1 129 ? 11.847 -0.871 -8.394 1.00 98.88 129 ILE A N 1
ATOM 976 C CA . ILE A 1 129 ? 10.475 -0.421 -8.148 1.00 98.88 129 ILE A CA 1
ATOM 977 C C . ILE A 1 129 ? 9.835 -1.322 -7.096 1.00 98.88 129 ILE A C 1
ATOM 979 O O . ILE A 1 129 ? 9.954 -2.550 -7.164 1.00 98.88 129 ILE A O 1
ATOM 983 N N . TYR A 1 130 ? 9.085 -0.731 -6.168 1.00 98.69 130 TYR A N 1
ATOM 984 C CA . TYR A 1 130 ? 8.238 -1.448 -5.223 1.00 98.69 130 TYR A CA 1
ATOM 985 C C . TYR A 1 130 ? 6.783 -0.958 -5.303 1.00 98.69 130 TYR A C 1
ATOM 987 O O . TYR A 1 130 ? 6.504 0.230 -5.142 1.00 98.69 130 TYR A O 1
ATOM 995 N N . LEU A 1 131 ? 5.843 -1.877 -5.551 1.00 98.56 131 LEU A N 1
ATOM 996 C CA . LEU A 1 131 ? 4.409 -1.629 -5.386 1.00 98.56 131 LEU A CA 1
ATOM 997 C C . LEU A 1 131 ? 4.039 -1.620 -3.902 1.00 98.56 131 LEU A C 1
ATOM 999 O O . LEU A 1 131 ? 4.196 -2.622 -3.203 1.00 98.56 131 LEU A O 1
ATOM 1003 N N . VAL A 1 132 ? 3.544 -0.481 -3.425 1.00 96.69 132 VAL A N 1
ATOM 1004 C CA . VAL A 1 132 ? 3.385 -0.225 -1.996 1.00 96.69 132 VAL A CA 1
ATOM 1005 C C . VAL A 1 132 ? 2.183 0.673 -1.701 1.00 96.69 132 VAL A C 1
ATOM 1007 O O . VAL A 1 132 ? 1.728 1.431 -2.550 1.00 96.69 132 VAL A O 1
ATOM 1010 N N . TYR A 1 133 ? 1.675 0.638 -0.471 1.00 95.06 133 TYR A N 1
ATOM 1011 C CA . TYR A 1 133 ? 0.725 1.640 0.010 1.00 95.06 133 TYR A CA 1
ATOM 1012 C C . TYR A 1 133 ? 1.299 3.059 -0.048 1.00 95.06 133 TYR A C 1
ATOM 1014 O O . TYR A 1 133 ? 2.434 3.291 0.385 1.00 95.06 133 TYR A O 1
ATOM 1022 N N . TYR A 1 134 ? 0.478 4.026 -0.464 1.00 95.31 134 TYR A N 1
ATOM 1023 C CA . TYR A 1 134 ? 0.854 5.440 -0.513 1.00 95.31 134 TYR A CA 1
ATOM 1024 C C . TYR A 1 134 ? 1.386 5.953 0.829 1.00 95.31 134 TYR A C 1
ATOM 1026 O O . TYR A 1 134 ? 2.416 6.623 0.884 1.00 95.31 134 TYR A O 1
ATOM 1034 N N . THR A 1 135 ? 0.745 5.568 1.936 1.00 91.81 135 THR A N 1
ATOM 1035 C CA . THR A 1 135 ? 1.206 5.946 3.278 1.00 91.81 135 THR A CA 1
ATOM 1036 C C . THR A 1 135 ? 2.635 5.474 3.544 1.00 91.81 135 THR A C 1
ATOM 1038 O O . THR A 1 135 ? 3.446 6.226 4.070 1.00 91.81 135 THR A O 1
ATOM 1041 N N . SER A 1 136 ? 2.981 4.247 3.158 1.00 93.88 136 SER A N 1
ATOM 1042 C CA . SER A 1 136 ? 4.325 3.704 3.378 1.00 93.88 136 SER A CA 1
ATOM 1043 C C . SER A 1 136 ? 5.353 4.337 2.438 1.00 93.88 136 SER A C 1
ATOM 1045 O O . SER A 1 136 ? 6.476 4.597 2.869 1.00 93.88 136 SER A O 1
ATOM 1047 N N . ALA A 1 137 ? 4.959 4.660 1.201 1.00 95.81 137 ALA A N 1
ATOM 1048 C CA . ALA A 1 137 ? 5.790 5.421 0.272 1.00 95.81 137 ALA A CA 1
ATOM 1049 C C . ALA A 1 137 ? 6.143 6.811 0.834 1.00 95.81 137 ALA A C 1
ATOM 1051 O O . ALA A 1 137 ? 7.306 7.209 0.792 1.00 95.81 137 ALA A O 1
ATOM 1052 N N . LEU A 1 138 ? 5.178 7.514 1.446 1.00 95.25 138 LEU A N 1
ATOM 1053 C CA . LEU A 1 138 ? 5.437 8.792 2.123 1.00 95.25 138 LEU A CA 1
ATOM 1054 C C . LEU A 1 138 ? 6.489 8.649 3.231 1.00 95.25 138 LEU A C 1
ATOM 1056 O O . LEU A 1 138 ? 7.427 9.439 3.272 1.00 95.25 138 LEU A O 1
ATOM 1060 N N . SER A 1 139 ? 6.379 7.617 4.076 1.00 93.75 139 SER A N 1
ATOM 1061 C CA . SER A 1 139 ? 7.380 7.333 5.120 1.00 93.75 139 SER A CA 1
ATOM 1062 C C . SER A 1 139 ? 8.766 7.049 4.542 1.00 93.75 139 SER A C 1
ATOM 1064 O O . SER A 1 139 ? 9.765 7.536 5.059 1.00 93.75 139 SER A O 1
ATOM 1066 N N . ALA A 1 140 ? 8.849 6.267 3.464 1.00 95.81 140 ALA A N 1
ATOM 1067 C CA . ALA A 1 140 ? 10.131 5.980 2.829 1.00 95.81 140 ALA A CA 1
ATOM 1068 C C . ALA A 1 140 ? 10.777 7.243 2.252 1.00 95.81 140 ALA A C 1
ATOM 1070 O O . ALA A 1 140 ? 11.986 7.415 2.377 1.00 95.81 140 ALA A O 1
ATOM 1071 N N . ARG A 1 141 ? 9.976 8.152 1.686 1.00 96.88 141 ARG A N 1
ATOM 1072 C CA . ARG A 1 141 ? 10.465 9.425 1.147 1.00 96.88 141 ARG A CA 1
ATOM 1073 C C . ARG A 1 141 ? 10.915 10.408 2.230 1.00 96.88 141 ARG A C 1
ATOM 1075 O O . ARG A 1 141 ? 11.800 11.215 1.976 1.00 96.88 141 ARG A O 1
ATOM 1082 N N . GLU A 1 142 ? 10.362 10.332 3.441 1.00 95.81 142 GLU A N 1
ATOM 1083 C CA . GLU A 1 142 ? 10.895 11.076 4.596 1.00 95.81 142 GLU A CA 1
ATOM 1084 C C . GLU A 1 142 ? 12.303 10.596 4.981 1.00 95.81 142 GLU A C 1
ATOM 1086 O O . GLU A 1 142 ? 13.151 11.406 5.347 1.00 95.81 142 GLU A O 1
ATOM 1091 N N . ILE A 1 143 ? 12.567 9.291 4.862 1.00 96.25 143 ILE A N 1
ATOM 1092 C CA . ILE A 1 143 ? 13.885 8.696 5.130 1.00 96.25 143 ILE A CA 1
ATOM 1093 C C . ILE A 1 143 ? 14.858 8.959 3.970 1.00 96.25 143 ILE A C 1
ATOM 1095 O O . ILE A 1 143 ? 16.034 9.234 4.203 1.00 96.25 143 ILE A O 1
ATOM 1099 N N . SER A 1 144 ? 14.383 8.856 2.728 1.00 97.88 144 SER A N 1
ATOM 1100 C CA . SER A 1 144 ? 15.167 9.079 1.514 1.00 97.88 144 SER A CA 1
ATOM 1101 C C . SER A 1 144 ? 14.401 9.959 0.519 1.00 97.88 144 SER A C 1
ATOM 1103 O O . SER A 1 144 ? 13.619 9.449 -0.289 1.00 97.88 144 SER A O 1
ATOM 1105 N N . PRO A 1 145 ? 14.643 11.285 0.531 1.00 98.12 145 PRO A N 1
ATOM 1106 C CA . PRO A 1 145 ? 13.937 12.238 -0.332 1.00 98.12 145 PRO A CA 1
ATOM 1107 C C . PRO A 1 145 ? 14.146 12.034 -1.837 1.00 98.12 145 PRO A C 1
ATOM 1109 O O . PRO A 1 145 ? 13.415 12.615 -2.631 1.00 98.12 145 PRO A O 1
ATOM 1112 N N . SER A 1 146 ? 15.144 11.234 -2.220 1.00 97.94 146 SER A N 1
ATOM 1113 C CA . SER A 1 146 ? 15.454 10.894 -3.615 1.00 97.94 146 SER A CA 1
ATOM 1114 C C . SER A 1 146 ? 14.489 9.883 -4.238 1.00 97.94 146 SER A C 1
ATOM 1116 O O . SER A 1 146 ? 14.442 9.779 -5.458 1.00 97.94 146 SER A O 1
ATOM 1118 N N . LEU A 1 147 ? 13.736 9.133 -3.424 1.00 98.62 147 LEU A N 1
ATOM 1119 C CA . LEU A 1 147 ? 12.787 8.147 -3.930 1.00 98.62 147 LEU A CA 1
ATOM 1120 C C . LEU A 1 147 ? 11.593 8.825 -4.607 1.00 98.62 147 LEU A C 1
ATOM 1122 O O . LEU A 1 147 ? 10.962 9.735 -4.054 1.00 98.62 147 LEU A O 1
ATOM 1126 N N . GLU A 1 148 ? 11.239 8.315 -5.779 1.00 98.50 148 GLU A N 1
ATOM 1127 C CA . GLU A 1 148 ? 10.138 8.821 -6.587 1.00 98.50 148 GLU A CA 1
ATOM 1128 C C . GLU A 1 148 ? 8.862 8.047 -6.271 1.00 98.50 148 GLU A C 1
ATOM 1130 O O . GLU A 1 148 ? 8.851 6.819 -6.269 1.00 98.50 148 GLU A O 1
ATOM 1135 N N . ILE A 1 149 ? 7.775 8.768 -5.990 1.00 98.50 149 ILE A N 1
ATOM 1136 C CA . ILE A 1 149 ? 6.456 8.185 -5.728 1.00 98.50 149 ILE A CA 1
ATOM 1137 C C . ILE A 1 149 ? 5.571 8.482 -6.932 1.00 98.50 149 ILE A C 1
ATOM 1139 O O . ILE A 1 149 ? 5.271 9.645 -7.200 1.00 98.50 149 ILE A O 1
ATOM 1143 N N . VAL A 1 150 ? 5.126 7.432 -7.612 1.00 98.50 150 VAL A N 1
ATOM 1144 C CA . VAL A 1 150 ? 4.360 7.505 -8.856 1.00 98.50 150 VAL A CA 1
ATOM 1145 C C . VAL A 1 150 ? 2.980 6.895 -8.638 1.00 98.50 150 VAL A C 1
ATOM 1147 O O . VAL A 1 150 ? 2.847 5.762 -8.166 1.00 98.50 150 VAL A O 1
ATOM 1150 N N . GLU A 1 151 ? 1.937 7.663 -8.960 1.00 97.56 151 GLU A N 1
ATOM 1151 C CA . GLU A 1 151 ? 0.561 7.167 -8.934 1.00 97.56 151 GLU A CA 1
ATOM 1152 C C . GLU A 1 151 ? 0.349 6.166 -10.071 1.00 97.56 151 GLU A C 1
ATOM 1154 O O . GLU A 1 151 ? 0.787 6.387 -11.203 1.00 97.56 151 GLU A O 1
ATOM 1159 N N . LEU A 1 152 ? -0.334 5.061 -9.773 1.00 98.19 152 LEU A N 1
ATOM 1160 C CA . LEU A 1 152 ? -0.724 4.109 -10.805 1.00 98.19 152 LEU A CA 1
ATOM 1161 C C . LEU A 1 152 ? -1.804 4.737 -11.700 1.00 98.19 152 LEU A C 1
ATOM 1163 O O . LEU A 1 152 ? -2.719 5.379 -11.177 1.00 98.19 152 LEU A O 1
ATOM 1167 N N . PRO A 1 153 ? -1.745 4.534 -13.029 1.00 97.19 153 PRO A N 1
ATOM 1168 C CA . PRO A 1 153 ? -2.800 5.003 -13.920 1.00 97.19 153 PRO A CA 1
ATOM 1169 C C . PRO A 1 153 ? -4.134 4.345 -13.552 1.00 97.19 153 PRO A C 1
ATOM 1171 O O . PRO A 1 153 ? -4.156 3.238 -13.014 1.00 97.19 153 PRO A O 1
ATOM 1174 N N . ASP A 1 154 ? -5.256 4.988 -13.889 1.00 95.69 154 ASP A N 1
ATOM 1175 C CA . ASP A 1 154 ? -6.598 4.512 -13.509 1.00 95.69 154 ASP A CA 1
ATOM 1176 C C . ASP A 1 154 ? -6.872 3.056 -13.926 1.00 95.69 154 ASP A C 1
ATOM 1178 O O . ASP A 1 154 ? -7.557 2.325 -13.213 1.00 95.69 154 ASP A O 1
ATOM 1182 N N . SER A 1 155 ? -6.284 2.600 -15.036 1.00 96.50 155 SER A N 1
ATOM 1183 C CA . SER A 1 155 ? -6.399 1.223 -15.529 1.00 96.50 155 SER A CA 1
ATOM 1184 C C . SER A 1 155 ? -5.683 0.174 -14.666 1.00 96.50 155 SER A C 1
ATOM 1186 O O . SER A 1 155 ? -6.003 -1.005 -14.767 1.00 96.50 155 SER A O 1
ATOM 1188 N N . LEU A 1 156 ? -4.719 0.586 -13.837 1.00 97.88 156 LEU A N 1
ATOM 1189 C CA . LEU A 1 156 ? -3.964 -0.261 -12.903 1.00 97.88 156 LEU A CA 1
ATOM 1190 C C . LEU A 1 156 ? -4.239 0.106 -11.436 1.00 97.88 156 LEU A C 1
ATOM 1192 O O . LEU A 1 156 ? -3.537 -0.336 -10.525 1.00 97.88 156 LEU A O 1
ATOM 1196 N N . LYS A 1 157 ? -5.225 0.970 -11.190 1.00 94.62 157 LYS A N 1
ATOM 1197 C CA . LYS A 1 157 ? -5.474 1.507 -9.860 1.00 94.62 157 LYS A CA 1
ATOM 1198 C C . LYS A 1 157 ? -6.038 0.420 -8.953 1.00 94.62 157 LYS A C 1
ATOM 1200 O O . LYS A 1 157 ? -7.094 -0.163 -9.211 1.00 94.62 157 LYS A O 1
ATOM 1205 N N . VAL A 1 158 ? -5.346 0.202 -7.841 1.00 93.88 158 VAL A N 1
ATOM 1206 C CA . VAL A 1 158 ? -5.782 -0.665 -6.748 1.00 93.88 158 VAL A CA 1
ATOM 1207 C C . VAL A 1 158 ? -5.750 0.132 -5.452 1.00 93.88 158 VAL A C 1
ATOM 1209 O O . VAL A 1 158 ? -4.863 0.956 -5.220 1.00 93.88 158 VAL A O 1
ATOM 1212 N N . GLN A 1 159 ? -6.749 -0.096 -4.607 1.00 91.06 159 GLN A N 1
ATOM 1213 C CA . GLN A 1 159 ? -6.864 0.525 -3.296 1.00 91.06 159 GLN A CA 1
ATOM 1214 C C . GLN A 1 159 ? -7.218 -0.535 -2.263 1.00 91.06 159 GLN A C 1
ATOM 1216 O O . GLN A 1 159 ? -8.025 -1.423 -2.535 1.00 91.06 159 GLN A O 1
ATOM 1221 N N . ALA A 1 160 ? -6.649 -0.400 -1.074 1.00 90.25 160 ALA A N 1
ATOM 1222 C CA . ALA A 1 160 ? -7.045 -1.188 0.075 1.00 90.25 160 ALA A CA 1
ATOM 1223 C C . ALA A 1 160 ? -8.146 -0.470 0.853 1.00 90.25 160 ALA A C 1
ATOM 1225 O O . ALA A 1 160 ? -7.970 0.681 1.262 1.00 90.25 160 ALA A O 1
ATOM 1226 N N . ASP A 1 161 ? -9.262 -1.160 1.074 1.00 91.00 161 ASP A N 1
ATOM 1227 C CA . ASP A 1 161 ? -10.321 -0.727 1.982 1.00 91.00 161 ASP A CA 1
ATOM 1228 C C . ASP A 1 161 ? -10.025 -1.272 3.386 1.00 91.00 161 ASP A C 1
ATOM 1230 O O . ASP A 1 161 ? -9.945 -2.482 3.593 1.00 91.00 161 ASP A O 1
ATOM 1234 N N . TYR A 1 162 ? -9.861 -0.379 4.362 1.00 90.75 162 TYR A N 1
ATOM 1235 C CA . TYR A 1 162 ? -9.534 -0.760 5.734 1.00 90.75 162 TYR A CA 1
ATOM 1236 C C . TYR A 1 162 ? -10.823 -0.900 6.545 1.00 90.75 162 TYR A C 1
ATOM 1238 O O . TYR A 1 162 ? -11.641 0.028 6.600 1.00 90.75 162 TYR A O 1
ATOM 1246 N N . GLY A 1 163 ? -11.003 -2.060 7.175 1.00 91.62 163 GLY A N 1
ATOM 1247 C CA . GLY A 1 163 ? -12.192 -2.401 7.951 1.00 91.62 163 GLY A CA 1
ATOM 1248 C C . GLY A 1 163 ? -12.070 -2.014 9.421 1.00 91.62 163 GLY A C 1
ATOM 1249 O O . GLY A 1 163 ? -11.021 -2.204 10.030 1.00 91.62 163 GLY A O 1
ATOM 1250 N N . LEU A 1 164 ? -13.160 -1.505 9.992 1.00 94.75 164 LEU A N 1
ATOM 1251 C CA . LEU A 1 164 ? -13.337 -1.204 11.411 1.00 94.75 164 LEU A CA 1
ATOM 1252 C C . LEU A 1 164 ? -14.593 -1.907 11.917 1.00 94.75 164 LEU A C 1
ATOM 1254 O O . LEU A 1 164 ? -15.653 -1.809 11.297 1.00 94.75 164 LEU A O 1
ATOM 1258 N N . THR A 1 165 ? -14.505 -2.575 13.061 1.00 94.69 165 THR A N 1
ATOM 1259 C CA . THR A 1 165 ? -15.677 -3.134 13.741 1.00 94.69 165 THR A CA 1
ATOM 1260 C C . THR A 1 165 ? -15.489 -3.125 15.255 1.00 94.69 165 THR A C 1
ATOM 1262 O O . THR A 1 165 ? -14.370 -3.215 15.760 1.00 94.69 165 THR A O 1
ATOM 1265 N N . VAL A 1 166 ? -16.592 -2.990 15.987 1.00 95.00 166 VAL A N 1
ATOM 1266 C CA . VAL A 1 166 ? -16.610 -3.078 17.453 1.00 95.00 166 VAL A CA 1
ATOM 1267 C C . VAL A 1 166 ? -16.844 -4.535 17.838 1.00 95.00 166 VAL A C 1
ATOM 1269 O O . VAL A 1 166 ? -17.799 -5.156 17.366 1.00 95.00 166 VAL A O 1
ATOM 1272 N N . LEU A 1 167 ? -15.972 -5.093 18.672 1.00 94.62 167 LEU A N 1
ATOM 1273 C CA . LEU A 1 167 ? -16.036 -6.488 19.100 1.00 94.62 167 LEU A CA 1
ATOM 1274 C C . LEU A 1 167 ? -17.174 -6.713 20.103 1.00 94.62 167 LEU A C 1
ATOM 1276 O O . LEU A 1 167 ? -17.627 -5.806 20.804 1.00 94.62 167 LEU A O 1
ATOM 1280 N N . LYS A 1 168 ? -17.663 -7.950 20.193 1.00 91.81 168 LYS A N 1
ATOM 1281 C CA . LYS A 1 168 ? -18.672 -8.294 21.197 1.00 91.81 168 LYS A CA 1
ATOM 1282 C C . LYS A 1 168 ? -18.119 -8.183 22.610 1.00 91.81 168 LYS A C 1
ATOM 1284 O O . LYS A 1 168 ? -17.028 -8.653 22.912 1.00 91.81 168 LYS A O 1
ATOM 1289 N N . GLY A 1 169 ? -18.932 -7.614 23.497 1.00 89.69 169 GLY A N 1
ATOM 1290 C CA . GLY A 1 169 ? -18.521 -7.359 24.876 1.00 89.69 169 GLY A CA 1
ATOM 1291 C C . GLY A 1 169 ? -17.515 -6.215 25.009 1.00 89.69 169 GLY A C 1
ATOM 1292 O O . GLY A 1 169 ? -16.888 -6.111 26.067 1.00 89.69 169 GLY A O 1
ATOM 1293 N N . ALA A 1 170 ? -17.375 -5.392 23.960 1.00 91.44 170 ALA A N 1
ATOM 1294 C CA . ALA A 1 170 ? -16.667 -4.125 24.010 1.00 91.44 170 ALA A CA 1
ATOM 1295 C C . ALA A 1 170 ? -17.271 -3.201 25.067 1.00 91.44 170 ALA A C 1
ATOM 1297 O O . ALA A 1 170 ? -18.491 -3.174 25.275 1.00 91.44 170 ALA A O 1
ATOM 1298 N N . THR A 1 171 ? -16.417 -2.419 25.715 1.00 92.12 171 THR A N 1
ATOM 1299 C CA . THR A 1 171 ? -16.880 -1.374 26.627 1.00 92.12 171 THR A CA 1
ATOM 1300 C C . THR A 1 171 ? -17.510 -0.193 25.861 1.00 92.12 171 THR A C 1
ATOM 1302 O O . THR A 1 171 ? -17.314 -0.049 24.642 1.00 92.12 171 THR A O 1
ATOM 1305 N N . PRO A 1 172 ? -18.267 0.689 26.543 1.00 92.38 172 PRO A N 1
ATOM 1306 C CA . PRO A 1 172 ? -18.748 1.935 25.946 1.00 92.38 172 PRO A CA 1
ATOM 1307 C C . PRO A 1 172 ? -17.620 2.791 25.350 1.00 92.38 172 PRO A C 1
ATOM 1309 O O . PRO A 1 172 ? -17.803 3.380 24.285 1.00 92.38 172 PRO A O 1
ATOM 1312 N N . GLU A 1 173 ? -16.446 2.810 25.983 1.00 90.69 173 GLU A N 1
ATOM 1313 C CA . GLU A 1 173 ? -15.260 3.544 25.526 1.00 90.69 173 GLU A CA 1
ATOM 1314 C C . GLU A 1 173 ? -14.753 3.005 24.182 1.00 90.69 173 GLU A C 1
ATOM 1316 O O . GLU A 1 173 ? -14.427 3.787 23.291 1.00 90.69 173 GLU A O 1
ATOM 1321 N N . GLY A 1 174 ? -14.773 1.683 23.974 1.00 90.38 174 GLY A N 1
ATOM 1322 C CA . GLY A 1 174 ? -14.452 1.088 22.674 1.00 90.38 174 GLY A CA 1
ATOM 1323 C C . GLY A 1 174 ? -15.395 1.547 21.562 1.00 90.38 174 GLY A C 1
ATOM 1324 O O . GLY A 1 174 ? -14.963 1.933 20.475 1.00 90.38 174 GLY A O 1
ATOM 1325 N N . SER A 1 175 ? -16.697 1.601 21.849 1.00 92.69 175 SER A N 1
ATOM 1326 C CA . SER A 1 175 ? -17.680 2.129 20.891 1.00 92.69 175 SER A CA 1
ATOM 1327 C C . SER A 1 175 ? -17.463 3.622 20.606 1.00 92.69 175 SER A C 1
ATOM 1329 O O . SER A 1 175 ? -17.571 4.059 19.459 1.00 92.69 175 SER A O 1
ATOM 1331 N N . GLN A 1 176 ? -17.117 4.411 21.629 1.00 93.00 176 GLN A N 1
ATOM 1332 C CA . GLN A 1 176 ? -16.774 5.828 21.471 1.00 93.00 176 GLN A CA 1
ATOM 1333 C C . GLN A 1 176 ? -15.511 6.020 20.627 1.00 93.00 176 GLN A C 1
ATOM 1335 O O . GLN A 1 176 ? -15.503 6.890 19.756 1.00 93.00 176 GLN A O 1
ATOM 1340 N N . LEU A 1 177 ? -14.484 5.184 20.813 1.00 92.81 177 LEU A N 1
ATOM 1341 C CA . LEU A 1 177 ? -13.274 5.210 19.994 1.00 92.81 177 LEU A CA 1
ATOM 1342 C C . LEU A 1 177 ? -13.587 4.906 18.523 1.00 92.81 177 LEU A C 1
ATOM 1344 O O . LEU A 1 177 ? -13.156 5.649 17.641 1.00 92.81 177 LEU A O 1
ATOM 1348 N N . ALA A 1 178 ? -14.371 3.861 18.242 1.00 93.50 178 ALA A N 1
ATOM 1349 C CA . ALA A 1 178 ? -14.765 3.537 16.871 1.00 93.50 178 ALA A CA 1
ATOM 1350 C C . ALA A 1 178 ? -15.532 4.699 16.210 1.00 93.50 178 ALA A C 1
ATOM 1352 O O . ALA A 1 178 ? -15.243 5.074 15.073 1.00 93.50 178 ALA A O 1
ATOM 1353 N N . ASN A 1 179 ? -16.454 5.330 16.945 1.00 94.62 179 ASN A N 1
ATOM 1354 C CA . ASN A 1 179 ? -17.171 6.515 16.469 1.00 94.62 179 ASN A CA 1
ATOM 1355 C C . ASN A 1 179 ? -16.237 7.713 16.251 1.00 94.62 179 ASN A C 1
ATOM 1357 O O . ASN A 1 179 ? -16.404 8.448 15.279 1.00 94.62 179 ASN A O 1
ATOM 1361 N N . TYR A 1 180 ? -15.239 7.903 17.115 1.00 94.56 180 TYR A N 1
ATOM 1362 C CA . TYR A 1 180 ? -14.244 8.962 16.972 1.00 94.56 180 TYR A CA 1
ATOM 1363 C C . TYR A 1 180 ? -13.386 8.771 15.710 1.00 94.56 180 TYR A C 1
ATOM 1365 O O . TYR A 1 180 ? -13.222 9.724 14.948 1.00 94.56 180 TYR A O 1
ATOM 1373 N N . ILE A 1 181 ? -12.922 7.548 15.421 1.00 93.19 181 ILE A N 1
ATOM 1374 C CA . ILE A 1 181 ? -12.170 7.219 14.191 1.00 93.19 181 ILE A CA 1
ATOM 1375 C C . ILE A 1 181 ? -12.986 7.557 12.929 1.00 93.19 181 ILE A C 1
ATOM 1377 O O . ILE A 1 181 ? -12.451 8.071 11.943 1.00 93.19 181 ILE A O 1
ATOM 1381 N N . LEU A 1 182 ? -14.294 7.297 12.966 1.00 93.75 182 LEU A N 1
ATOM 1382 C CA . LEU A 1 182 ? -15.222 7.572 11.864 1.00 93.75 182 LEU A CA 1
ATOM 1383 C C . LEU A 1 182 ? -15.677 9.040 11.792 1.00 93.75 182 LEU A C 1
ATOM 1385 O O . LEU A 1 182 ? -16.248 9.455 10.785 1.00 93.75 182 LEU A O 1
ATOM 1389 N N . SER A 1 183 ? -15.450 9.827 12.844 1.00 94.25 183 SER A N 1
ATOM 1390 C CA . SER A 1 183 ? -15.865 11.230 12.909 1.00 94.25 183 SER A CA 1
ATOM 1391 C C . SER A 1 183 ? -15.080 12.109 11.922 1.00 94.25 183 SER A C 1
ATOM 1393 O O . SER A 1 183 ? -13.964 11.753 11.536 1.00 94.25 183 SER A O 1
ATOM 1395 N N . PRO A 1 184 ? -15.586 13.305 11.558 1.00 93.81 184 PRO A N 1
ATOM 1396 C CA . PRO A 1 184 ? -14.838 14.251 10.728 1.00 93.81 184 PRO A CA 1
ATOM 1397 C C . PRO A 1 184 ? -13.429 14.550 11.259 1.00 93.81 184 PRO A C 1
ATOM 1399 O O . PRO A 1 184 ? -12.487 14.625 10.474 1.00 93.81 184 PRO A O 1
ATOM 1402 N N . THR A 1 185 ? -13.264 14.662 12.580 1.00 92.75 185 THR A N 1
ATOM 1403 C CA . THR A 1 185 ? -11.958 14.879 13.221 1.00 92.75 185 THR A CA 1
ATOM 1404 C C . THR A 1 185 ? -11.029 13.682 13.020 1.00 92.75 185 THR A C 1
ATOM 1406 O O . THR A 1 185 ? -9.897 13.856 12.570 1.00 92.75 185 THR A O 1
ATOM 1409 N N . GLY A 1 186 ? -11.513 12.460 13.272 1.00 92.38 186 GLY A N 1
ATOM 1410 C CA . GLY A 1 186 ? -10.738 11.235 13.045 1.00 92.38 186 GLY A CA 1
ATOM 1411 C C . GLY A 1 186 ? -10.320 11.080 11.581 1.00 92.38 186 GLY A C 1
ATOM 1412 O O . GLY A 1 186 ? -9.157 10.813 11.282 1.00 92.38 186 GLY A O 1
ATOM 1413 N N . GLN A 1 187 ? -11.233 11.363 10.650 1.00 94.12 187 GLN A N 1
ATOM 1414 C CA . GLN A 1 187 ? -10.957 11.338 9.212 1.00 94.12 187 GLN A CA 1
ATOM 1415 C C . GLN A 1 187 ? -9.933 12.404 8.785 1.00 94.12 187 GLN A C 1
ATOM 1417 O O . GLN A 1 187 ? -9.089 12.130 7.933 1.00 94.12 187 GLN A O 1
ATOM 1422 N N . GLN A 1 188 ? -9.946 13.597 9.392 1.00 90.75 188 GLN A N 1
ATOM 1423 C CA . GLN A 1 188 ? -8.914 14.616 9.157 1.00 90.75 188 GLN A CA 1
ATOM 1424 C C . GLN A 1 188 ? -7.536 14.172 9.656 1.00 90.75 188 GLN A C 1
ATOM 1426 O O . GLN A 1 188 ? -6.536 14.456 8.998 1.00 90.75 188 GLN A O 1
ATOM 1431 N N . ILE A 1 189 ? -7.465 13.474 10.794 1.00 90.94 189 ILE A N 1
ATOM 1432 C CA . ILE A 1 189 ? -6.207 12.896 11.282 1.00 90.94 189 ILE A CA 1
ATOM 1433 C C . ILE A 1 189 ? -5.704 11.856 10.282 1.00 90.94 189 ILE A C 1
ATOM 1435 O O . ILE A 1 189 ? -4.571 11.969 9.829 1.00 90.94 189 ILE A O 1
ATOM 1439 N N . LEU A 1 190 ? -6.549 10.911 9.863 1.00 90.50 190 LEU A N 1
ATOM 1440 C CA . LEU A 1 190 ? -6.188 9.887 8.873 1.00 90.50 190 LEU A CA 1
ATOM 1441 C C . LEU A 1 190 ? -5.676 10.506 7.560 1.00 90.50 190 LEU A C 1
ATOM 1443 O O . LEU A 1 190 ? -4.650 10.073 7.031 1.00 90.50 190 LEU A O 1
ATOM 1447 N N . ALA A 1 191 ? -6.329 11.571 7.089 1.00 89.38 191 ALA A N 1
ATOM 1448 C CA . ALA A 1 191 ? -5.924 12.297 5.888 1.00 89.38 191 ALA A CA 1
ATOM 1449 C C . ALA A 1 191 ? -4.510 12.888 5.979 1.00 89.38 191 ALA A C 1
ATOM 1451 O O . ALA A 1 191 ? -3.761 12.817 5.005 1.00 89.38 191 ALA A O 1
ATOM 1452 N N . LYS A 1 192 ? -4.096 13.405 7.146 1.00 88.12 192 LYS A N 1
ATOM 1453 C CA . LYS A 1 192 ? -2.731 13.935 7.349 1.00 88.12 192 LYS A CA 1
ATOM 1454 C C . LYS A 1 192 ? -1.644 12.878 7.149 1.00 88.12 192 LYS A C 1
ATOM 1456 O O . LYS A 1 192 ? -0.529 13.226 6.782 1.00 88.12 192 LYS A O 1
ATOM 1461 N N . TYR A 1 193 ? -1.967 11.604 7.369 1.00 85.56 193 TYR A N 1
ATOM 1462 C CA . TYR A 1 193 ? -1.032 10.490 7.198 1.00 85.56 193 TYR A CA 1
ATOM 1463 C C . TYR A 1 193 ? -1.089 9.852 5.803 1.00 85.56 193 TYR A C 1
ATOM 1465 O O . TYR A 1 193 ? -0.333 8.913 5.544 1.00 85.56 193 TYR A O 1
ATOM 1473 N N . GLY A 1 194 ? -1.940 10.367 4.907 1.00 85.19 194 GLY A N 1
ATOM 1474 C CA . GLY A 1 194 ? -2.076 9.910 3.522 1.00 85.19 194 GLY A CA 1
ATOM 1475 C C . GLY A 1 194 ? -3.218 8.920 3.281 1.00 85.19 194 GLY A C 1
ATOM 1476 O O . GLY A 1 194 ? -3.376 8.452 2.156 1.00 85.19 194 GLY A O 1
ATOM 1477 N N . PHE A 1 195 ? -4.034 8.600 4.289 1.00 90.44 195 PHE A N 1
ATOM 1478 C CA . PHE A 1 195 ? -5.245 7.813 4.057 1.00 90.44 195 PHE A CA 1
ATOM 1479 C C . PHE A 1 195 ? -6.316 8.672 3.394 1.00 90.44 195 PHE A C 1
ATOM 1481 O O . PHE A 1 195 ? -6.541 9.822 3.764 1.00 90.44 195 PHE A O 1
ATOM 1488 N N . SER A 1 196 ? -7.040 8.094 2.446 1.00 87.81 196 SER A N 1
ATOM 1489 C CA . SER A 1 196 ? -8.235 8.732 1.906 1.00 87.81 196 SER A CA 1
ATOM 1490 C C . SER A 1 196 ? -9.462 8.302 2.703 1.00 87.81 196 SER A C 1
ATOM 1492 O O . SER A 1 196 ? -9.579 7.156 3.142 1.00 87.81 196 SER A O 1
ATOM 1494 N N . SER A 1 197 ? -10.383 9.240 2.916 1.00 83.56 197 SER A N 1
ATOM 1495 C CA . SER A 1 197 ? -11.662 8.920 3.542 1.00 83.56 197 SER A CA 1
ATOM 1496 C C . SER A 1 197 ? -12.444 7.963 2.631 1.00 83.56 197 SER A C 1
ATOM 1498 O O . SER A 1 197 ? -12.401 8.131 1.401 1.00 83.56 197 SER A O 1
ATOM 1500 N N . PRO A 1 198 ? -13.188 6.990 3.183 1.00 76.06 198 PRO A N 1
ATOM 1501 C CA . PRO A 1 198 ? -14.175 6.252 2.419 1.00 76.06 198 PRO A CA 1
ATOM 1502 C C . PRO A 1 198 ? -15.261 7.242 1.995 1.00 76.06 198 PRO A C 1
ATOM 1504 O O . PRO A 1 198 ? -16.242 7.463 2.697 1.00 76.06 198 PRO A O 1
ATOM 1507 N N . LYS A 1 199 ? -15.077 7.909 0.850 1.00 65.62 199 LYS A N 1
ATOM 1508 C CA . LYS A 1 199 ? -16.138 8.735 0.275 1.00 65.62 199 LYS A CA 1
ATOM 1509 C C . LYS A 1 199 ? -17.362 7.835 0.107 1.00 65.62 199 LYS A C 1
ATOM 1511 O O . LYS A 1 199 ? -17.281 6.838 -0.618 1.00 65.62 199 LYS A O 1
ATOM 1516 N N . SER A 1 200 ? -18.484 8.219 0.725 1.00 41.88 200 SER A N 1
ATOM 1517 C CA . SER A 1 200 ? -19.809 7.909 0.189 1.00 41.88 200 SER A CA 1
ATOM 1518 C C . SER A 1 200 ? -19.757 8.275 -1.288 1.00 41.88 200 SER A C 1
ATOM 1520 O O . SER A 1 200 ? -19.326 9.387 -1.605 1.00 41.88 200 SER A O 1
ATOM 1522 N N . VAL A 1 201 ? -20.086 7.332 -2.168 1.00 30.56 201 VAL A N 1
ATOM 1523 C CA . VAL A 1 201 ? -20.073 7.501 -3.625 1.00 30.56 201 VAL A CA 1
ATOM 1524 C C . VAL A 1 201 ? -20.484 8.935 -3.983 1.00 30.56 201 VAL A C 1
ATOM 1526 O O . VAL A 1 201 ? -21.623 9.329 -3.751 1.00 30.56 201 VAL A O 1
ATOM 1529 N N . ARG A 1 202 ? -19.550 9.749 -4.498 1.00 29.77 202 ARG A N 1
ATOM 1530 C CA . ARG A 1 202 ? -19.950 10.941 -5.248 1.00 29.77 202 ARG A CA 1
ATOM 1531 C C . ARG A 1 202 ? -20.484 10.391 -6.554 1.00 29.77 202 ARG A C 1
ATOM 1533 O O . ARG A 1 202 ? -19.706 10.018 -7.426 1.00 29.77 202 ARG A O 1
ATOM 1540 N N . GLU A 1 203 ? -21.803 10.281 -6.624 1.00 28.34 203 GLU A N 1
ATOM 1541 C CA . GLU A 1 203 ? -22.535 10.167 -7.872 1.00 28.34 203 GLU A CA 1
ATOM 1542 C C . GLU A 1 203 ? -21.949 11.211 -8.828 1.00 28.34 203 GLU A C 1
ATOM 1544 O O . GLU A 1 203 ? -21.862 12.401 -8.499 1.00 28.34 203 GLU A O 1
ATOM 1549 N N . SER A 1 204 ? -21.429 10.756 -9.964 1.00 30.52 204 SER A N 1
ATOM 1550 C CA . SER A 1 204 ? -20.988 11.650 -11.016 1.00 30.52 204 SER A CA 1
ATOM 1551 C C . SER A 1 204 ? -22.222 12.383 -11.528 1.00 30.52 204 SER A C 1
ATOM 1553 O O . SER A 1 204 ? -22.935 11.910 -12.408 1.00 30.52 204 SER A O 1
ATOM 1555 N N . GLN A 1 205 ? -22.477 13.581 -11.006 1.00 37.62 205 GLN A N 1
ATOM 1556 C CA . GLN A 1 205 ? -23.301 14.555 -11.712 1.00 37.62 205 GLN A CA 1
ATOM 1557 C C . GLN A 1 205 ? -22.502 15.083 -12.908 1.00 37.62 205 GLN A C 1
ATOM 1559 O O . GLN A 1 205 ? -22.032 16.215 -12.940 1.00 37.62 205 GLN A O 1
ATOM 1564 N N . GLY A 1 206 ? -22.306 14.198 -13.885 1.00 32.22 206 GLY A N 1
ATOM 1565 C CA . GLY A 1 206 ? -21.973 14.530 -15.255 1.00 32.22 206 GLY A CA 1
ATOM 1566 C C . GLY A 1 206 ? -23.280 14.626 -16.027 1.00 32.22 206 GLY A C 1
ATOM 1567 O O . GLY A 1 206 ? -23.817 13.624 -16.500 1.00 32.22 206 GLY A O 1
ATOM 1568 N N . VAL A 1 207 ? -23.807 15.843 -16.127 1.00 41.75 207 VAL A N 1
ATOM 1569 C CA . VAL A 1 207 ? -24.861 16.205 -17.077 1.00 41.75 207 VAL A CA 1
ATOM 1570 C C . VAL A 1 207 ? -24.335 15.875 -18.480 1.00 41.75 207 VAL A C 1
ATOM 1572 O O . VAL A 1 207 ? -23.478 16.577 -19.003 1.00 41.75 207 VAL A O 1
ATOM 1575 N N . GLY A 1 208 ? -24.778 14.756 -19.060 1.00 33.81 208 GLY A N 1
ATOM 1576 C CA . GLY A 1 208 ? -24.329 14.313 -20.389 1.00 33.81 208 GLY A CA 1
ATOM 1577 C C . GLY A 1 208 ? -24.719 12.889 -20.809 1.00 33.81 208 GLY A C 1
ATOM 1578 O O . GLY A 1 208 ? -24.644 12.569 -21.990 1.00 33.81 208 GLY A O 1
ATOM 1579 N N . GLY A 1 209 ? -25.176 12.030 -19.889 1.00 33.62 209 GLY A N 1
ATOM 1580 C CA . GLY A 1 209 ? -25.407 10.601 -20.170 1.00 33.62 209 GLY A CA 1
ATOM 1581 C C . GLY A 1 209 ? -26.831 10.157 -20.544 1.00 33.62 209 GLY A C 1
ATOM 1582 O O . GLY A 1 209 ? -27.037 8.969 -20.769 1.00 33.62 209 GLY A O 1
ATOM 1583 N N . ILE A 1 210 ? -27.831 11.047 -20.606 1.00 40.31 210 ILE A N 1
ATOM 1584 C CA . ILE A 1 210 ? -29.249 10.628 -20.733 1.00 40.31 210 ILE A CA 1
ATOM 1585 C C . ILE A 1 210 ? -29.737 10.457 -22.191 1.00 40.31 210 ILE A C 1
ATOM 1587 O O . ILE A 1 210 ? -30.805 9.896 -22.414 1.00 40.31 210 ILE A O 1
ATOM 1591 N N . LEU A 1 211 ? -28.959 10.805 -23.222 1.00 36.09 211 LEU A N 1
ATOM 1592 C CA . LEU A 1 211 ? -29.449 10.758 -24.616 1.00 36.09 211 LEU A CA 1
ATOM 1593 C C . LEU A 1 211 ? -29.043 9.534 -25.463 1.00 36.09 211 LEU A C 1
ATOM 1595 O O . LEU A 1 211 ? -29.451 9.453 -26.618 1.00 36.09 211 LEU A O 1
ATOM 1599 N N . LEU A 1 212 ? -28.328 8.539 -24.922 1.00 39.09 212 LEU A N 1
ATOM 1600 C CA . LEU A 1 212 ? -27.863 7.374 -25.709 1.00 39.09 212 LEU A CA 1
ATOM 1601 C C . LEU A 1 212 ? -28.530 6.025 -25.373 1.00 39.09 212 LEU A C 1
ATOM 1603 O O . LEU A 1 212 ? -28.331 5.049 -26.095 1.00 39.09 212 LEU A O 1
ATOM 1607 N N . ALA A 1 213 ? -29.375 5.952 -24.341 1.00 38.78 213 ALA A N 1
ATOM 1608 C CA . ALA A 1 213 ? -29.949 4.678 -23.887 1.00 38.78 213 ALA A CA 1
ATOM 1609 C C . ALA A 1 213 ? -31.209 4.215 -24.655 1.00 38.78 213 ALA A C 1
ATOM 1611 O O . ALA A 1 213 ? -31.553 3.034 -24.607 1.00 38.78 213 ALA A O 1
ATOM 1612 N N . VAL A 1 214 ? -31.889 5.093 -25.402 1.00 38.19 214 VAL A N 1
ATOM 1613 C CA . VAL A 1 214 ? -33.164 4.734 -26.064 1.00 38.19 214 VAL A CA 1
ATOM 1614 C C . VAL A 1 214 ? -32.948 3.976 -27.386 1.00 38.19 214 VAL A C 1
ATOM 1616 O O . VAL A 1 214 ? -33.745 3.108 -27.741 1.00 38.19 214 VAL A O 1
ATOM 1619 N N . SER A 1 215 ? -31.829 4.196 -28.081 1.00 40.31 215 SER A N 1
ATOM 1620 C CA . SER A 1 215 ? -31.566 3.574 -29.392 1.00 40.31 215 SER A CA 1
ATOM 1621 C C . SER A 1 215 ? -31.021 2.141 -29.294 1.00 40.31 215 SER A C 1
ATOM 1623 O O . SER A 1 215 ? -31.279 1.310 -30.166 1.00 40.31 215 SER A O 1
ATOM 1625 N N . VAL A 1 216 ? -30.301 1.813 -28.214 1.00 42.59 216 VAL A N 1
ATOM 1626 C CA . VAL A 1 216 ? -29.684 0.485 -28.018 1.00 42.59 216 VAL A CA 1
ATOM 1627 C C . VAL A 1 216 ? -30.701 -0.542 -27.498 1.00 42.59 216 VAL A C 1
ATOM 1629 O O . VAL A 1 216 ? -30.664 -1.710 -27.895 1.00 42.59 216 VAL A O 1
ATOM 1632 N N . ALA A 1 217 ? -31.678 -0.108 -26.694 1.00 42.47 217 ALA A N 1
ATOM 1633 C CA . ALA A 1 217 ? -32.729 -0.979 -26.163 1.00 42.47 217 ALA A CA 1
ATOM 1634 C C . ALA A 1 217 ? -33.633 -1.569 -27.267 1.00 42.47 217 ALA A C 1
ATOM 1636 O O . ALA A 1 217 ? -34.020 -2.738 -27.194 1.00 42.47 217 ALA A O 1
ATOM 1637 N N . PHE A 1 218 ? -33.905 -0.814 -28.338 1.00 43.69 218 PHE A N 1
ATOM 1638 C CA . PHE A 1 218 ? -34.754 -1.284 -29.442 1.00 43.69 218 PHE A CA 1
ATOM 1639 C C . PHE A 1 218 ? -34.048 -2.320 -30.342 1.00 43.69 218 PHE A C 1
ATOM 1641 O O . PHE A 1 218 ? -34.680 -3.247 -30.856 1.00 43.69 218 PHE A O 1
ATOM 1648 N N . ALA A 1 219 ? -32.721 -2.220 -30.488 1.00 46.38 219 ALA A N 1
ATOM 1649 C CA . ALA A 1 219 ? -31.924 -3.147 -31.296 1.00 46.38 219 ALA A CA 1
ATOM 1650 C C . ALA A 1 219 ? -31.673 -4.497 -30.592 1.00 46.38 219 ALA A C 1
ATOM 1652 O O . ALA A 1 219 ? -31.631 -5.543 -31.248 1.00 46.38 219 ALA A O 1
ATOM 1653 N N . LEU A 1 220 ? -31.567 -4.502 -29.256 1.00 45.59 220 LEU A N 1
ATOM 1654 C CA . LEU A 1 220 ? -31.391 -5.725 -28.461 1.00 45.59 220 LEU A CA 1
ATOM 1655 C C . LEU A 1 220 ? -32.686 -6.541 -28.327 1.00 45.59 220 LEU A C 1
ATOM 1657 O O . LEU A 1 220 ? -32.631 -7.773 -28.325 1.00 45.59 220 LEU A O 1
ATOM 1661 N N . HIS A 1 221 ? -33.856 -5.891 -28.316 1.00 45.59 221 HIS A N 1
ATOM 1662 C CA . HIS A 1 221 ? -35.136 -6.601 -28.215 1.00 45.59 221 HIS A CA 1
ATOM 1663 C C . HIS A 1 221 ? -35.456 -7.438 -29.471 1.00 45.59 221 HIS A C 1
ATOM 1665 O O . HIS A 1 221 ? -35.976 -8.549 -29.359 1.00 45.59 221 HIS A O 1
ATOM 1671 N N . ARG A 1 222 ? -35.057 -6.979 -30.671 1.00 47.75 222 ARG A N 1
ATOM 1672 C CA . ARG A 1 222 ? -35.227 -7.755 -31.919 1.00 47.75 222 ARG A CA 1
ATOM 1673 C C . ARG A 1 222 ? -34.321 -8.987 -32.001 1.00 47.75 222 ARG A C 1
ATOM 1675 O O . ARG A 1 222 ? -34.750 -9.999 -32.543 1.00 47.75 222 ARG A O 1
ATOM 1682 N N . ARG A 1 223 ? -33.102 -8.946 -31.446 1.00 51.03 223 ARG A N 1
ATOM 1683 C CA . ARG A 1 223 ? -32.165 -10.090 -31.503 1.00 51.03 223 ARG A CA 1
ATOM 1684 C C . ARG A 1 223 ? -32.523 -11.216 -30.527 1.00 51.03 223 ARG A C 1
ATOM 1686 O O . ARG A 1 223 ? -32.288 -12.382 -30.841 1.00 51.03 223 ARG A O 1
ATOM 1693 N N . LEU A 1 224 ? -33.147 -10.895 -29.392 1.00 45.72 224 LEU A N 1
ATOM 1694 C CA . LEU A 1 224 ? -33.521 -11.879 -28.368 1.00 45.72 224 LEU A CA 1
ATOM 1695 C C . LEU A 1 224 ? -34.738 -12.741 -28.752 1.00 45.72 224 LEU A C 1
ATOM 1697 O O . LEU A 1 224 ? -34.824 -13.885 -28.307 1.00 45.72 224 LEU A O 1
ATOM 1701 N N . MET A 1 225 ? -35.634 -12.255 -29.619 1.00 45.03 225 MET A N 1
ATOM 1702 C CA . MET A 1 225 ? -36.818 -13.018 -30.049 1.00 45.03 225 MET A CA 1
ATOM 1703 C C . MET A 1 225 ? -36.493 -14.090 -31.105 1.00 45.03 225 MET A C 1
ATOM 1705 O O . MET A 1 225 ? -37.068 -15.173 -31.065 1.00 45.03 225 MET A O 1
ATOM 1709 N N . THR A 1 226 ? -35.503 -13.862 -31.974 1.00 45.06 226 THR A N 1
ATOM 1710 C CA . THR A 1 226 ? -35.028 -14.860 -32.957 1.00 45.06 226 THR A CA 1
ATOM 1711 C C . THR A 1 226 ? -34.200 -15.991 -32.333 1.00 45.06 226 THR A C 1
ATOM 1713 O O . THR A 1 226 ? -34.278 -17.130 -32.783 1.00 45.06 226 THR A O 1
ATOM 1716 N N . ALA A 1 227 ? -33.445 -15.724 -31.260 1.00 47.06 227 ALA A N 1
ATOM 1717 C CA . ALA A 1 227 ? -32.613 -16.743 -30.603 1.00 47.06 227 ALA A CA 1
ATOM 1718 C C . ALA A 1 227 ? -33.409 -17.677 -29.666 1.00 47.06 227 ALA A C 1
ATOM 1720 O O . ALA A 1 227 ? -32.991 -18.808 -29.405 1.00 47.06 227 ALA A O 1
ATOM 1721 N N . LYS A 1 228 ? -34.574 -17.231 -29.172 1.00 40.78 228 LYS A N 1
ATOM 1722 C CA . LYS A 1 228 ? -35.417 -18.008 -28.248 1.00 40.78 228 LYS A CA 1
ATOM 1723 C C . LYS A 1 228 ? -36.211 -19.120 -28.951 1.00 40.78 228 LYS A C 1
ATOM 1725 O O . LYS A 1 228 ? -36.535 -20.113 -28.311 1.00 40.78 228 LYS A O 1
ATOM 1730 N N . GLN A 1 229 ? -36.449 -19.008 -30.263 1.00 43.38 229 GLN A N 1
ATOM 1731 C CA . GLN A 1 229 ? -37.125 -20.043 -31.061 1.00 43.38 229 GLN A CA 1
ATOM 1732 C C . GLN A 1 229 ? -36.208 -21.211 -31.473 1.00 43.38 229 GLN A C 1
ATOM 1734 O O . GLN A 1 229 ? -36.701 -22.317 -31.660 1.00 43.38 229 GLN A O 1
ATOM 1739 N N . GLN A 1 230 ? -34.883 -21.021 -31.536 1.00 47.38 230 GLN A N 1
ATOM 1740 C CA . GLN A 1 230 ? -33.941 -22.088 -31.924 1.00 47.38 230 GLN A CA 1
ATOM 1741 C C . GLN A 1 230 ? -33.422 -22.940 -30.750 1.00 47.38 230 GLN A C 1
ATOM 1743 O O . GLN A 1 230 ? -33.002 -24.074 -30.962 1.00 47.38 230 GLN A O 1
ATOM 1748 N N . LYS A 1 231 ? -33.483 -22.459 -29.499 1.00 39.94 231 LYS A N 1
ATOM 1749 C CA . LYS A 1 231 ? -32.984 -23.210 -28.324 1.00 39.94 231 LYS A CA 1
ATOM 1750 C C . LYS A 1 231 ? -34.001 -24.147 -27.657 1.00 39.94 231 LYS A C 1
ATOM 1752 O O . LYS A 1 231 ? -33.600 -24.974 -26.846 1.00 39.94 231 LYS A O 1
ATOM 1757 N N . VAL A 1 232 ? -35.284 -24.084 -28.021 1.00 39.38 232 VAL A N 1
ATOM 1758 C CA . VAL A 1 232 ? -36.326 -24.976 -27.466 1.00 39.38 232 VAL A CA 1
ATOM 1759 C C . VAL A 1 232 ? -36.307 -26.377 -28.109 1.00 39.38 232 VAL A C 1
ATOM 1761 O O . VAL A 1 232 ? -36.821 -27.319 -27.520 1.00 39.38 232 VAL A O 1
ATOM 1764 N N . GLN A 1 233 ? -35.634 -26.572 -29.251 1.00 40.56 233 GLN A N 1
ATOM 1765 C CA . GLN A 1 233 ? -35.519 -27.889 -29.904 1.00 40.56 233 GLN A CA 1
ATOM 1766 C C . GLN A 1 233 ? -34.278 -28.715 -29.509 1.00 40.56 233 GLN A C 1
ATOM 1768 O O . GLN A 1 233 ? -34.192 -29.877 -29.887 1.00 40.56 233 GLN A O 1
ATOM 1773 N N . ALA A 1 234 ? -33.337 -28.175 -28.725 1.00 39.03 234 ALA A N 1
ATOM 1774 C CA . ALA A 1 234 ? -32.087 -28.873 -28.381 1.00 39.03 234 ALA A CA 1
ATOM 1775 C C . ALA A 1 234 ? -32.009 -29.384 -26.924 1.00 39.03 234 ALA A C 1
ATOM 1777 O O . ALA A 1 234 ? -31.030 -30.025 -26.558 1.00 39.03 234 ALA A O 1
ATOM 1778 N N . PHE A 1 235 ? -33.029 -29.136 -26.090 1.00 33.22 235 PHE A N 1
ATOM 1779 C CA . PHE A 1 235 ? -33.037 -29.506 -24.661 1.00 33.22 235 PHE A CA 1
ATOM 1780 C C . PHE A 1 235 ? -33.574 -30.927 -24.377 1.00 33.22 235 PHE A C 1
ATOM 1782 O O . PHE A 1 235 ? -33.901 -31.265 -23.246 1.00 33.22 235 PHE A O 1
ATOM 1789 N N . ALA A 1 236 ? -33.653 -31.786 -25.394 1.00 33.84 236 ALA A N 1
ATOM 1790 C CA . ALA A 1 236 ? -34.100 -33.173 -25.261 1.00 33.84 236 ALA A CA 1
ATOM 1791 C C . ALA A 1 236 ? -32.991 -34.168 -25.645 1.00 33.84 236 ALA A C 1
ATOM 1793 O O . ALA A 1 236 ? -33.208 -35.050 -26.466 1.00 33.84 236 ALA A O 1
ATOM 1794 N N . ALA A 1 237 ? -31.788 -34.022 -25.082 1.00 32.84 237 ALA A N 1
ATOM 1795 C CA . ALA A 1 237 ? -30.791 -35.095 -25.037 1.00 32.84 237 ALA A CA 1
ATOM 1796 C C . ALA A 1 237 ? -29.691 -34.782 -24.004 1.00 32.84 237 ALA A C 1
ATOM 1798 O O . ALA A 1 237 ? -29.078 -33.723 -24.078 1.00 32.84 237 ALA A O 1
ATOM 1799 N N . LYS A 1 238 ? -29.400 -35.763 -23.135 1.00 31.53 238 LYS A N 1
ATOM 1800 C CA . LYS A 1 238 ? -28.263 -35.886 -22.189 1.00 31.53 238 LYS A CA 1
ATOM 1801 C C . LYS A 1 238 ? -28.389 -35.274 -20.777 1.00 31.53 238 LYS A C 1
ATOM 1803 O O . LYS A 1 238 ? -27.816 -34.238 -20.465 1.00 31.53 238 LYS A O 1
ATOM 1808 N N . ASN A 1 239 ? -29.080 -36.023 -19.905 1.00 28.84 239 ASN A N 1
ATOM 1809 C CA . ASN A 1 239 ? -28.554 -36.744 -18.712 1.00 28.84 239 ASN A CA 1
ATOM 1810 C C . ASN A 1 239 ? -27.010 -36.785 -18.574 1.00 28.84 239 ASN A C 1
ATOM 1812 O O . ASN A 1 239 ? -26.332 -36.822 -19.596 1.00 28.84 239 ASN A O 1
ATOM 1816 N N . CYS A 1 240 ? -26.349 -36.986 -17.429 1.00 25.03 240 CYS A N 1
ATOM 1817 C CA . CYS A 1 240 ? -26.589 -37.075 -15.976 1.00 25.03 240 CYS A CA 1
ATOM 1818 C C . CYS A 1 240 ? -25.184 -37.396 -15.372 1.00 25.03 240 CYS A C 1
ATOM 1820 O O . CYS A 1 240 ? -24.333 -37.870 -16.122 1.00 25.03 240 CYS A O 1
ATOM 1822 N N . GLU A 1 241 ? -24.981 -37.198 -14.059 1.00 26.31 241 GLU A N 1
ATOM 1823 C CA . GLU A 1 241 ? -23.784 -37.572 -13.247 1.00 26.31 241 GLU A CA 1
ATOM 1824 C C . GLU A 1 241 ? -22.546 -36.660 -13.469 1.00 26.31 241 GLU A C 1
ATOM 1826 O O . GLU A 1 241 ? -22.227 -36.283 -14.587 1.00 26.31 241 GLU A O 1
ATOM 1831 N N . ASP A 1 242 ? -21.831 -36.140 -12.462 1.00 26.94 242 ASP A N 1
ATOM 1832 C CA . ASP A 1 242 ? -21.288 -36.836 -11.294 1.00 26.94 242 ASP A CA 1
ATOM 1833 C C . ASP A 1 242 ? -20.860 -35.856 -10.162 1.00 26.94 242 ASP A C 1
ATOM 1835 O O . ASP A 1 242 ? -20.726 -34.647 -10.365 1.00 26.94 242 ASP A O 1
ATOM 1839 N N . CYS A 1 243 ? -20.670 -36.378 -8.947 1.00 22.67 243 CYS A N 1
ATOM 1840 C CA . CYS A 1 243 ? -20.636 -35.658 -7.665 1.00 22.67 243 CYS A CA 1
ATOM 1841 C C . CYS A 1 243 ? -19.285 -35.832 -6.915 1.00 22.67 243 CYS A C 1
ATOM 1843 O O . CYS A 1 243 ? -18.702 -36.907 -6.982 1.00 22.67 243 CYS A O 1
ATOM 1845 N N . ARG A 1 244 ? -18.911 -34.855 -6.052 1.00 25.67 244 ARG A N 1
ATOM 1846 C CA . ARG A 1 244 ? -17.909 -34.918 -4.931 1.00 25.67 244 ARG A CA 1
ATOM 1847 C C . ARG A 1 244 ? -16.424 -34.909 -5.363 1.00 25.67 244 ARG A C 1
ATOM 1849 O O . ARG A 1 244 ? -16.081 -35.448 -6.393 1.00 25.67 244 ARG A O 1
ATOM 1856 N N . SER A 1 245 ? -15.422 -34.362 -4.666 1.00 25.88 245 SER A N 1
ATOM 1857 C CA . SER A 1 245 ? -15.160 -33.829 -3.310 1.00 25.88 245 SER A CA 1
ATOM 1858 C C . SER A 1 245 ? -13.776 -33.135 -3.354 1.00 25.88 245 SER A C 1
ATOM 1860 O O . SER A 1 245 ? -12.990 -33.531 -4.202 1.00 25.88 245 SER A O 1
ATOM 1862 N N . PHE A 1 246 ? -13.421 -32.196 -2.459 1.00 25.61 246 PHE A N 1
ATOM 1863 C CA . PHE A 1 246 ? -12.046 -32.103 -1.913 1.00 25.61 246 PHE A CA 1
ATOM 1864 C C . PHE A 1 246 ? -11.975 -31.209 -0.660 1.00 25.61 246 PHE A C 1
ATOM 1866 O O . PHE A 1 246 ? -12.543 -30.122 -0.595 1.00 25.61 246 PHE A O 1
ATOM 1873 N N . THR A 1 247 ? -11.299 -31.739 0.356 1.00 26.17 247 THR A N 1
ATOM 1874 C CA . THR A 1 247 ? -11.201 -31.298 1.755 1.00 26.17 247 THR A CA 1
ATOM 1875 C C . THR A 1 247 ? -10.066 -30.308 2.037 1.00 26.17 247 THR A C 1
ATOM 1877 O O . THR A 1 247 ? -9.024 -30.323 1.387 1.00 26.17 247 THR A O 1
ATOM 1880 N N . ALA A 1 248 ? -10.274 -29.511 3.091 1.00 27.28 248 ALA A N 1
ATOM 1881 C CA . ALA A 1 248 ? -9.390 -28.495 3.660 1.00 27.28 248 ALA A CA 1
ATOM 1882 C C . ALA A 1 248 ? -8.012 -29.009 4.125 1.00 27.28 248 ALA A C 1
ATOM 1884 O O . ALA A 1 248 ? -7.889 -30.112 4.665 1.00 27.28 248 ALA A O 1
ATOM 1885 N N . LYS A 1 249 ? -6.980 -28.155 4.020 1.00 24.91 249 LYS A N 1
ATOM 1886 C CA . LYS A 1 249 ? -5.669 -28.370 4.652 1.00 24.91 249 LYS A CA 1
ATOM 1887 C C . LYS A 1 249 ? -5.100 -27.060 5.217 1.00 24.91 249 LYS A C 1
ATOM 1889 O O . LYS A 1 249 ? -5.000 -26.063 4.514 1.00 24.91 249 LYS A O 1
ATOM 1894 N N . ARG A 1 250 ? -4.750 -27.113 6.509 1.00 24.67 250 ARG A N 1
ATOM 1895 C CA . ARG A 1 250 ? -4.126 -26.076 7.356 1.00 24.67 250 ARG A CA 1
ATOM 1896 C C . ARG A 1 250 ? -2.895 -25.425 6.714 1.00 24.67 250 ARG A C 1
ATOM 1898 O O . ARG A 1 250 ? -1.990 -26.144 6.286 1.00 24.67 250 ARG A O 1
ATOM 1905 N N . LEU A 1 251 ? -2.796 -24.098 6.815 1.00 24.88 251 LEU A N 1
ATOM 1906 C CA . LEU A 1 251 ? -1.557 -23.341 6.624 1.00 24.88 251 LEU A CA 1
ATOM 1907 C C . LEU A 1 251 ? -1.070 -22.767 7.960 1.00 24.88 251 LEU A C 1
ATOM 1909 O O . LEU A 1 251 ? -1.853 -22.347 8.807 1.00 24.88 251 LEU A O 1
ATOM 1913 N N . ARG A 1 252 ? 0.246 -22.878 8.151 1.00 23.59 252 ARG A N 1
ATOM 1914 C CA . ARG A 1 252 ? 1.012 -22.509 9.343 1.00 23.59 252 ARG A CA 1
ATOM 1915 C C . ARG A 1 252 ? 1.225 -20.996 9.372 1.00 23.59 252 ARG A C 1
ATOM 1917 O O . ARG A 1 252 ? 1.466 -20.393 8.334 1.00 23.59 252 ARG A O 1
ATOM 1924 N N . THR A 1 253 ? 1.165 -20.425 10.567 1.00 22.92 253 THR A N 1
ATOM 1925 C CA . THR A 1 253 ? 1.444 -19.021 10.874 1.00 22.92 253 THR A CA 1
ATOM 1926 C C . THR A 1 253 ? 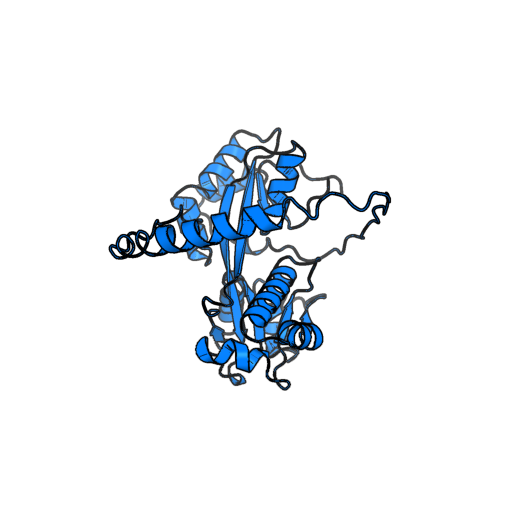2.915 -18.687 10.621 1.00 22.92 253 THR A C 1
ATOM 1928 O O . THR A 1 253 ? 3.797 -19.339 11.182 1.00 22.92 253 THR A O 1
ATOM 1931 N N . CYS A 1 254 ? 3.174 -17.665 9.805 1.00 22.72 254 CYS A N 1
ATOM 1932 C CA . CYS A 1 254 ? 4.458 -16.970 9.760 1.00 22.72 254 CYS A CA 1
ATOM 1933 C C . CYS A 1 254 ? 4.356 -15.739 10.666 1.00 22.72 254 CYS A C 1
ATOM 1935 O O . CYS A 1 254 ? 3.575 -14.829 10.394 1.00 22.72 254 CYS A O 1
ATOM 1937 N N . ASP A 1 255 ? 5.118 -15.743 11.756 1.00 26.89 255 ASP A N 1
ATOM 1938 C CA . ASP A 1 255 ? 5.310 -14.582 12.618 1.00 26.89 255 ASP A CA 1
ATOM 1939 C C . ASP A 1 255 ? 6.162 -13.525 11.905 1.00 26.89 255 ASP A C 1
ATOM 1941 O O . ASP A 1 255 ? 7.202 -13.842 11.328 1.00 26.89 255 ASP A O 1
ATOM 1945 N N . GLY A 1 256 ? 5.751 -12.259 12.022 1.00 27.34 256 GLY A N 1
ATOM 1946 C CA . GLY A 1 256 ? 6.651 -11.119 11.844 1.00 27.34 256 GLY A CA 1
ATOM 1947 C C . GLY A 1 256 ? 6.316 -10.154 10.711 1.00 27.34 256 GLY A C 1
ATOM 1948 O O . GLY A 1 256 ? 7.098 -10.035 9.781 1.00 27.34 256 GLY A O 1
ATOM 1949 N N . PHE A 1 257 ? 5.223 -9.397 10.838 1.00 30.58 257 PHE A N 1
ATOM 1950 C CA . PHE A 1 257 ? 5.170 -7.974 10.466 1.00 30.58 257 PHE A CA 1
ATOM 1951 C C . PHE A 1 257 ? 3.881 -7.360 11.033 1.00 30.58 257 PHE A C 1
ATOM 1953 O O . PHE A 1 257 ? 2.780 -7.803 10.708 1.00 30.58 257 PHE A O 1
ATOM 1960 N N . LYS A 1 258 ? 3.986 -6.359 11.914 1.00 31.77 258 LYS A N 1
ATOM 1961 C CA . LYS A 1 258 ? 2.821 -5.592 12.373 1.00 31.77 258 LYS A CA 1
ATOM 1962 C C . LYS A 1 258 ? 2.690 -4.372 11.472 1.00 31.77 258 LYS A C 1
ATOM 1964 O O . LYS A 1 258 ? 3.390 -3.387 11.650 1.00 31.77 258 LYS A O 1
ATOM 1969 N N . ALA A 1 259 ? 1.728 -4.393 10.554 1.00 33.81 259 ALA A N 1
ATOM 1970 C CA . ALA A 1 259 ? 1.343 -3.222 9.755 1.00 33.81 259 ALA A CA 1
ATOM 1971 C C . ALA A 1 259 ? 0.826 -2.025 10.604 1.00 33.81 259 ALA A C 1
ATOM 1973 O O . ALA A 1 259 ? 0.443 -0.993 10.056 1.00 33.81 259 ALA A O 1
ATOM 1974 N N . GLY A 1 260 ? 0.803 -2.154 11.939 1.00 33.56 260 GLY A N 1
ATOM 1975 C CA . GLY A 1 260 ? 0.239 -1.204 12.899 1.00 33.56 260 GLY A CA 1
ATOM 1976 C C . GLY A 1 260 ? 1.205 -0.169 13.480 1.00 33.56 260 GLY A C 1
ATOM 1977 O O . GLY A 1 260 ? 0.760 0.664 14.271 1.00 33.56 260 GLY A O 1
ATOM 1978 N N . ASP A 1 261 ? 2.488 -0.167 13.108 1.00 34.97 261 ASP A N 1
ATOM 1979 C CA . ASP A 1 261 ? 3.471 0.709 13.768 1.00 34.97 261 ASP A CA 1
ATOM 1980 C C . ASP A 1 261 ? 3.235 2.211 13.500 1.00 34.97 261 ASP A C 1
ATOM 1982 O O . ASP A 1 261 ? 3.532 3.037 14.357 1.00 34.97 261 ASP A O 1
ATOM 1986 N N . ARG A 1 262 ? 2.550 2.587 12.407 1.00 39.16 262 ARG A N 1
ATOM 1987 C CA . ARG A 1 262 ? 2.136 3.989 12.173 1.00 39.16 262 ARG A CA 1
ATOM 1988 C C . ARG A 1 262 ? 0.956 4.462 13.033 1.00 39.16 262 ARG A C 1
ATOM 1990 O O . ARG A 1 262 ? 0.822 5.663 13.242 1.00 39.16 262 ARG A O 1
ATOM 1997 N N 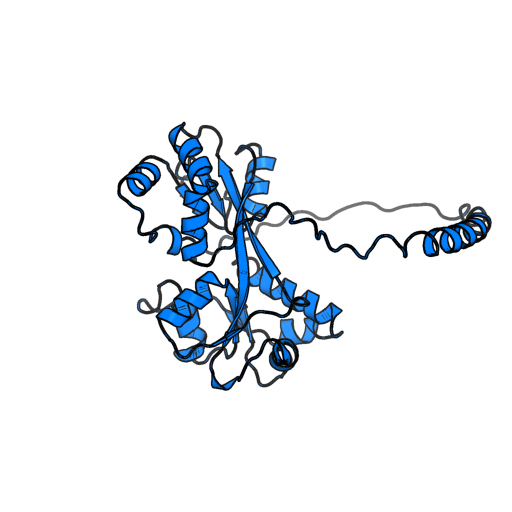. PHE A 1 263 ? 0.093 3.566 13.524 1.00 38.06 263 PHE A N 1
ATOM 1998 C CA . PHE A 1 263 ? -1.067 3.974 14.335 1.00 38.06 263 PHE A CA 1
ATOM 1999 C C . PHE A 1 263 ? -0.690 4.260 15.792 1.00 38.06 263 PHE A C 1
ATOM 2001 O O . PHE A 1 263 ? -1.327 5.094 16.432 1.00 38.06 263 PHE A O 1
ATOM 2008 N N . ARG A 1 264 ? 0.374 3.626 16.306 1.00 34.88 264 ARG A N 1
ATOM 2009 C CA . ARG A 1 264 ? 0.908 3.917 17.649 1.00 34.88 264 ARG A CA 1
ATOM 2010 C C . ARG A 1 264 ? 1.670 5.246 17.724 1.00 34.88 264 ARG A C 1
ATOM 2012 O O . ARG A 1 264 ? 1.820 5.780 18.816 1.00 34.88 264 ARG A O 1
ATOM 2019 N N . GLU A 1 265 ? 2.100 5.794 16.587 1.00 33.62 265 GLU A N 1
ATOM 2020 C CA . GLU A 1 265 ? 2.845 7.061 16.485 1.00 33.62 265 GLU A CA 1
ATOM 2021 C C . GLU A 1 265 ? 1.985 8.260 16.043 1.00 33.62 265 GLU A C 1
ATOM 2023 O O . GLU A 1 265 ? 2.510 9.321 15.684 1.00 33.62 265 GLU A O 1
ATOM 2028 N N . LEU A 1 266 ? 0.654 8.141 16.084 1.00 42.41 266 LEU A N 1
ATOM 2029 C CA . LEU A 1 266 ? -0.206 9.312 15.939 1.00 42.41 266 LEU A CA 1
ATOM 2030 C C . LEU A 1 266 ? 0.123 10.292 17.079 1.00 42.41 266 LEU A C 1
ATOM 2032 O O . LEU A 1 266 ? -0.056 9.968 18.254 1.00 42.41 266 LEU A O 1
ATOM 2036 N N . LYS A 1 267 ? 0.604 11.502 16.751 1.00 39.12 267 LYS A N 1
ATOM 2037 C CA . LYS A 1 267 ? 0.714 12.609 17.719 1.00 39.12 267 LYS A CA 1
ATOM 2038 C C . LYS A 1 267 ? -0.693 13.118 18.029 1.00 39.12 267 LYS A C 1
ATOM 2040 O O . LYS A 1 267 ? -1.125 14.148 17.516 1.00 39.12 267 LYS A O 1
ATOM 2045 N N . LEU A 1 268 ? -1.411 12.327 18.813 1.00 48.78 268 LEU A N 1
ATOM 2046 C CA . LEU A 1 268 ? -2.733 12.625 19.332 1.00 48.78 268 LEU A CA 1
ATOM 2047 C C . LEU A 1 268 ? -2.620 13.734 20.380 1.00 48.78 268 LEU A C 1
ATOM 2049 O O . LEU A 1 268 ? -1.646 13.793 21.134 1.00 48.78 268 LEU A O 1
ATOM 2053 N N . ASN A 1 269 ? -3.604 14.628 20.434 1.00 48.78 269 ASN A N 1
ATOM 2054 C CA . ASN A 1 269 ? -3.684 15.556 21.561 1.00 48.78 269 ASN A CA 1
ATOM 2055 C C . ASN A 1 269 ? -4.073 14.803 22.850 1.00 48.78 269 ASN A C 1
ATOM 2057 O O . ASN A 1 269 ? -4.490 13.646 22.821 1.00 48.78 269 ASN A O 1
ATOM 2061 N N . SER A 1 270 ? -3.958 15.466 24.000 1.00 41.81 270 SER A N 1
ATOM 2062 C CA . SER A 1 270 ? -4.184 14.848 25.314 1.00 41.81 270 SER A CA 1
ATOM 2063 C C . SER A 1 270 ? -5.565 14.198 25.478 1.00 41.81 270 SER A C 1
ATOM 2065 O O . SER A 1 270 ? -5.684 13.210 26.197 1.00 41.81 270 SER A O 1
ATOM 2067 N N . THR A 1 271 ? -6.598 14.703 24.795 1.00 43.59 271 THR A N 1
ATOM 2068 C CA . THR A 1 271 ? -7.963 14.146 24.859 1.00 43.59 271 THR A CA 1
ATOM 2069 C C . THR A 1 271 ? -8.089 12.883 24.006 1.00 43.59 271 THR A C 1
ATOM 2071 O O . THR A 1 271 ? -8.667 11.885 24.428 1.00 43.59 271 THR A O 1
ATOM 2074 N N . GLU A 1 272 ? -7.490 12.899 22.820 1.00 46.56 272 GLU A N 1
ATOM 2075 C CA . GLU A 1 272 ? -7.453 11.764 21.895 1.00 46.56 272 GLU A CA 1
ATOM 2076 C C . GLU A 1 272 ? -6.618 10.609 22.451 1.00 46.56 272 GLU A C 1
ATOM 2078 O O . GLU A 1 272 ? -7.003 9.444 22.352 1.00 46.56 272 GLU A O 1
ATOM 2083 N N . GLN A 1 273 ? -5.502 10.940 23.097 1.00 44.50 273 GLN A N 1
ATOM 2084 C CA . GLN A 1 273 ? -4.623 9.965 23.725 1.00 44.50 273 GLN A CA 1
ATOM 2085 C C . GLN A 1 273 ? -5.267 9.337 24.966 1.00 44.50 273 GLN A C 1
ATOM 2087 O O . GLN A 1 273 ? -5.098 8.144 25.205 1.00 44.50 273 GLN A O 1
ATOM 2092 N N . LEU A 1 274 ? -6.068 10.101 25.718 1.00 39.91 274 LEU A N 1
ATOM 2093 C CA . LEU A 1 274 ? -6.848 9.573 26.838 1.00 39.91 274 LEU A CA 1
ATOM 2094 C C . LEU A 1 274 ? -7.899 8.555 26.368 1.00 39.91 274 LEU A C 1
ATOM 2096 O O . LEU A 1 274 ? -8.004 7.489 26.973 1.00 39.91 274 LEU A O 1
ATOM 2100 N N . MET A 1 275 ? -8.611 8.845 25.271 1.00 45.34 275 MET A N 1
ATOM 2101 C CA . MET A 1 275 ? -9.590 7.934 24.648 1.00 45.34 275 MET A CA 1
ATOM 2102 C C . MET A 1 275 ? -8.926 6.652 24.120 1.00 45.34 275 MET A C 1
ATOM 2104 O O . MET A 1 275 ? -9.425 5.552 24.349 1.00 45.34 275 MET A O 1
ATOM 2108 N N . PHE A 1 276 ? -7.766 6.774 23.466 1.00 49.78 276 PHE A N 1
ATOM 2109 C CA . PHE A 1 276 ? -6.989 5.621 22.993 1.00 49.78 276 PHE A CA 1
ATOM 2110 C C . PHE A 1 276 ? -6.416 4.766 24.130 1.00 49.78 276 PHE A C 1
ATOM 2112 O O . PHE A 1 276 ? -6.322 3.555 23.981 1.00 49.78 276 PHE A O 1
ATOM 2119 N N . ASN A 1 277 ? -6.038 5.370 25.261 1.00 47.34 277 ASN A N 1
ATOM 2120 C CA . ASN A 1 277 ? -5.490 4.638 26.406 1.00 47.34 277 ASN A CA 1
ATOM 2121 C C . ASN A 1 277 ? -6.569 3.934 27.248 1.00 47.34 277 ASN A C 1
ATOM 2123 O O . ASN A 1 277 ? -6.247 3.008 27.992 1.00 47.34 277 ASN A O 1
ATOM 2127 N N . THR A 1 278 ? -7.830 4.375 27.169 1.00 50.56 278 THR A N 1
ATOM 2128 C CA . THR A 1 278 ? -8.959 3.749 27.885 1.00 50.56 278 THR A CA 1
ATOM 2129 C C . THR A 1 278 ? -9.620 2.629 27.088 1.00 50.56 278 THR A C 1
ATOM 2131 O O . THR A 1 278 ? -10.070 1.655 27.688 1.00 50.56 278 THR A O 1
ATOM 2134 N N . ALA A 1 279 ? -9.645 2.726 25.758 1.00 48.12 279 ALA A N 1
ATOM 2135 C CA . ALA A 1 279 ? -10.159 1.681 24.878 1.00 48.12 279 ALA A CA 1
ATOM 2136 C C . ALA A 1 279 ? -9.056 0.690 24.468 1.00 48.12 279 ALA A C 1
ATOM 2138 O O . ALA A 1 279 ? -7.932 1.078 24.152 1.00 48.12 279 ALA A O 1
ATOM 2139 N N . ARG A 1 280 ? -9.367 -0.611 24.426 1.00 64.38 280 ARG A N 1
ATOM 2140 C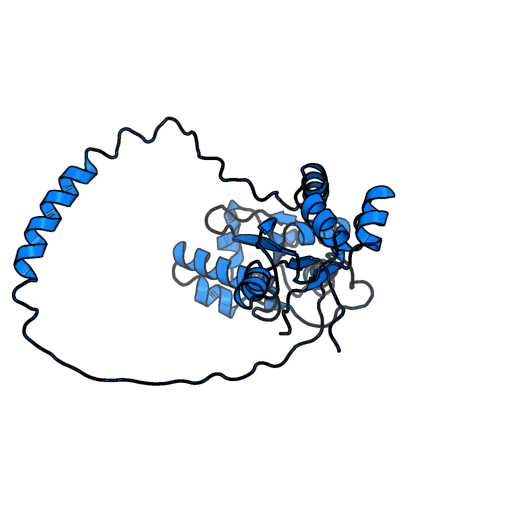 CA . ARG A 1 280 ? -8.399 -1.628 23.982 1.00 64.38 280 ARG A CA 1
ATOM 2141 C C . ARG A 1 280 ? -8.486 -1.801 22.469 1.00 64.38 280 ARG A C 1
ATOM 2143 O O . ARG A 1 280 ? -9.517 -2.229 21.949 1.00 64.38 280 ARG A O 1
ATOM 2150 N N . PHE A 1 281 ? -7.403 -1.466 21.771 1.00 51.06 281 PHE A N 1
ATOM 2151 C CA . PHE A 1 281 ? -7.358 -1.411 20.309 1.00 51.06 281 PHE A CA 1
ATOM 2152 C C . PHE A 1 281 ? -6.368 -2.426 19.735 1.00 51.06 281 PHE A C 1
ATOM 2154 O O . PHE A 1 281 ? -5.191 -2.422 20.104 1.00 51.06 281 PHE A O 1
ATOM 2161 N N . GLU A 1 282 ? -6.828 -3.259 18.799 1.00 51.75 282 GLU A N 1
ATOM 2162 C CA . GLU A 1 282 ? -5.973 -4.212 18.089 1.00 51.75 282 GLU A CA 1
ATOM 2163 C C . GLU A 1 282 ? -5.874 -3.865 16.599 1.00 51.75 282 GLU A C 1
ATOM 2165 O O . GLU A 1 282 ? -6.883 -3.678 15.915 1.00 51.75 282 GLU A O 1
ATOM 2170 N N . PHE A 1 283 ? -4.633 -3.801 16.105 1.00 53.12 283 PHE A N 1
ATOM 2171 C CA . PHE A 1 283 ? -4.324 -3.680 14.684 1.00 53.12 283 PHE A CA 1
ATOM 2172 C C . PHE A 1 283 ? -3.598 -4.942 14.227 1.00 53.12 283 PHE A C 1
ATOM 2174 O O . PHE A 1 283 ? -2.434 -5.164 14.576 1.00 53.12 283 PHE A O 1
ATOM 2181 N N . THR A 1 284 ? -4.289 -5.784 13.465 1.00 55.59 284 THR A N 1
ATOM 2182 C CA . THR A 1 284 ? -3.740 -7.043 12.960 1.00 55.59 284 THR A CA 1
ATOM 2183 C C . THR A 1 284 ? -4.307 -7.373 11.581 1.00 55.59 284 THR A C 1
ATOM 2185 O O . THR A 1 284 ? -5.447 -7.041 11.246 1.00 55.59 284 THR A O 1
ATOM 2188 N N . ASN A 1 285 ? -3.479 -8.034 10.773 1.00 51.53 285 ASN A N 1
ATOM 2189 C CA . ASN A 1 285 ? -3.869 -8.605 9.484 1.00 51.53 285 ASN A CA 1
ATOM 2190 C C . ASN A 1 285 ? -4.286 -10.078 9.610 1.00 51.53 285 ASN A C 1
ATOM 2192 O O . ASN A 1 285 ? -4.671 -10.680 8.617 1.00 51.53 285 ASN A O 1
ATOM 2196 N N . ASN A 1 286 ? -4.212 -10.654 10.812 1.00 50.75 286 ASN A N 1
ATOM 2197 C CA . ASN A 1 286 ? -4.569 -12.041 11.071 1.00 50.75 286 ASN A CA 1
ATOM 2198 C C . ASN A 1 286 ? -5.688 -12.106 12.105 1.00 50.75 286 ASN A C 1
ATOM 2200 O O . ASN A 1 286 ? -5.549 -11.580 13.211 1.00 50.75 286 ASN A O 1
ATOM 2204 N N . VAL A 1 287 ? -6.761 -12.814 11.762 1.00 50.06 287 VAL A N 1
ATOM 2205 C CA . VAL A 1 287 ? -7.801 -13.208 12.711 1.00 50.06 287 VAL A CA 1
ATOM 2206 C C . VAL A 1 287 ? -7.484 -14.625 13.186 1.00 50.06 287 VAL A C 1
ATOM 2208 O O . VAL A 1 287 ? -7.547 -15.573 12.408 1.00 50.06 287 VAL A O 1
ATOM 2211 N N . SER A 1 288 ? -7.115 -14.775 14.458 1.00 48.97 288 SER A N 1
ATOM 2212 C CA . SER A 1 288 ? -7.060 -16.091 15.106 1.00 48.97 288 SER A CA 1
ATOM 2213 C C . SER A 1 288 ? -8.388 -16.300 15.827 1.00 48.97 288 SER A C 1
ATOM 2215 O O . SER A 1 288 ? -8.605 -15.687 16.870 1.00 48.97 288 SER A O 1
ATOM 2217 N N . VAL A 1 289 ? -9.288 -17.087 15.230 1.00 44.53 289 VAL A N 1
ATOM 2218 C CA . VAL A 1 289 ? -10.550 -17.520 15.860 1.00 44.53 289 VAL A CA 1
ATOM 2219 C C . VAL A 1 289 ? -10.311 -18.779 16.681 1.00 44.53 289 VAL A C 1
ATOM 2221 O O . VAL A 1 289 ? -9.629 -19.690 16.155 1.00 44.53 289 VAL A O 1
#

Radius of gyration: 23.88 Å; chains: 1; bounding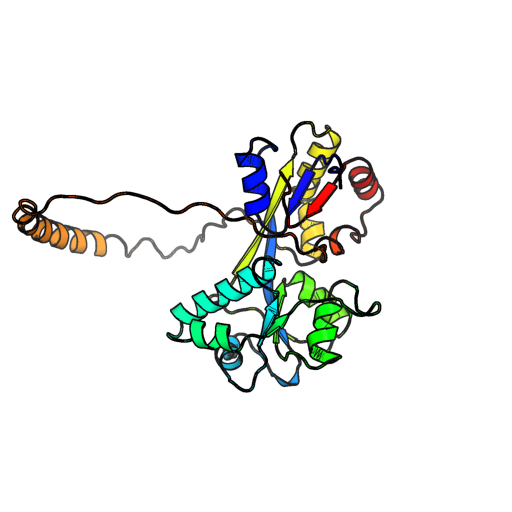 box: 58×54×61 Å

pLDDT: mean 75.92, std 26.59, range [22.67, 98.88]

Sequence (289 aa):
MAGEKADVFASADLGNAITLNQNNLSGEVKTFARNPLYAIAIPEVSLTTENLLDTFLNPDIKLSIAQPVSDPLGDYGIQIFRQAEDIRPGSFALLDAKAIRLSGTLPQQRNSPGGSIVYYLQDINRADIYLVYYTSALSAREISPSLEIVELPDSLKVQADYGLTVLKGATPEGSQLANYILSPTGQQILAKYGFSSPKSVRESQGVGGILLAVSVAFALHRRLMTAKQQKVQAFAAKNCEDCRSFTAKRLRTCDGFKAGDRFRELKLNSTEQLMFNTARFEFTNNVSV

Secondary structure (DSSP, 8-state):
-PPP--SEEEES-HHHHHHHHHTTSEEEEEEEEEEEEEEEE-GGG---TTTHHHHHH-TTS-EEEE-TTTSHHHHHHHHHHHHHHHHSTTHHHHHHHH-EEE-SPPPGGG-STTHHHHIIIIIS---SEEEEEHHHHHHHHHH-TT-EEEEPPGGG--EEEEEEEEETT--HHHHHHHHHHHSHHHHHHHHHTTPBP---------TT-TTSHHHHHHHHHHHHHHHHHHSTTS-SS---------------------TTHHHHT----HHHHHHHHHS-EEE-S----

Foldseek 3Di:
DPDDDAFKEKELALVLVVVCVVVVFFDDKDQLWKWKKWKKFFVVLVDELVCPLVSLLPLVFAAEFEAPPQDVRRVLVLVLQVLSCVVPPPSSVSNVVRYHHDDDDDDPVLPDQLSSVCCCCPVVNVGGMYTDTPLSSVVVCVVPVSMDIYGHPPSSIDMGGMMMTGGPPRDPLSVVLSVCCNDPNVQVLCVVSPIHGPDPDPDPPPPPPDPPPPPVVVVVVVVVVVVVVVVVVPPPDDDDDDDDDDDDDDDDDDDDDQPCNVVVPRPDPPVSVVSVVVGGYDYDPDDDD

=== Feature glossary ===
Feature key, reading from the visual/contextual features back to the raw sequence:

Rendered structure images. Six rendered views show the 3D structure from the faces of a cube — i.e. along ±x, ±y, ±z. Rendering representation is drawn randomly per protein from cartoon (secondary-structure ribbons), sticks (backbone bonds), or molecular surface; coloring is either N→C rainbow (blue at the N-terminus through red at the C-terminus) or one color per chain.

Contact-map, Ramachandran, and PAE plots. The contact map is a binary N×N matrix image: pixel (i, j) is dark where Cα_i and Cα_j are within 8 Å and |i−j|>4. Because the |i−j|>4 filter removes local helical contacts, off-diagonal stripes parallel to the main diagonal indicate parallel β-sheets; stripes perpendicular to it indicate antiparallel β-sheets. The Ramachandran plot scatters every residue's (φ, ψ) pair against the sterically allowed regions. The PAE heatmap renders the predicted-aligned-error matrix.

InterPro / GO / CATH / organism. Database cross-references. InterPro integrates a dozen domain/family signature databases into unified entries with residue-range hits. GO terms attach function/process/location labels with evidence codes. CATH codes position the fold in a four-level structural taxonomy. Organism is the NCBI-taxonomy species name.

Nearest PDB structures. The Foldseek neighbor list gives the closest experimentally determined structures in the PDB, ranked by structural alignment. TM-score near 1 means near-identical fold; near 0.3 means only rough topology match. This is how one finds what a novel AlphaFold prediction most resembles in the solved-structure universe.

Predicted aligned error. PAE(i, j) answers: if I align the predicted and true structures on residue i, how far off (in Å) do I expect residue j to be? A block-diagonal PAE matrix with low values on the blocks and high values off-diagonal is the signature of a multi-domain protein with confidently predicted domains but uncertain inter-domain orientation.

Solvent-accessible surface area. Accessible surface area quantifies burial. A residue with SASA near zero is packed into the hydrophobic core; one with SASA >100 Å² sits on the surface. Computed here via the Shrake–Rupley numerical algorithm with a 1.4 Å probe.

B-factor. B-factor (Debye–Waller factor) reflects atomic displacement in the crystal lattice. It is an experimental observable (units Å²), not a prediction; low values mean the atom is pinned down, high values mean it moves or is heterogeneous across the crystal.

pLDDT. For AlphaFold models, the B-factor field carries pLDDT — the model's own estimate of local accuracy on a 0–100 scale. Regions with pLDDT<50 should be treated as essentially unmodeled; they often correspond to intrinsically disordered segments.

Backbone torsions (φ/ψ). φ (phi) and ψ (psi) are the two rotatable backbone dihedrals per residue: φ is the C(i-1)–N–Cα–C torsion, ψ is the N–Cα–C–N(i+1) torsion, both in degrees on (−180°, 180°]. α-helical residues cluster near (−60°, −45°); β-strand residues near (−120°, +130°). A Ramachandran plot is simply a scatter of (φ, ψ) for every residue.

Radius of gyration, Cα contacts, bounding box. Radius of gyration (Rg) is the root-mean-square distance of Cα atoms from their centroid — a single number for overall size and compactness. A globular domain of N residues has Rg ≈ 2.2·N^0.38 Å; an extended or disordered chain has a much larger Rg. The Cα contact count is the number of residue pairs whose Cα atoms are within 8 Å and are more than four positions apart in sequence — a standard proxy for tertiary packing density. The bounding box is the smallest axis-aligned box enclosing all Cα atoms.

Secondary structure (3-state, P-SEA). Three-state secondary structure (P-SEA) collapses the eight DSSP classes into helix (a), strand (b), and coil (c). P-SEA assigns these from Cα geometry alone — distances and angles — without requiring backbone oxygens, so it works on any Cα trace.

Secondary structure (8-state, DSSP). DSSP 8-state secondary structure assigns each residue one of H (α-helix), G (3₁₀-helix), I (π-helix), E (extended β-strand), B (isolated β-bridge), T (hydrogen-bonded turn), S (bend), or '-' (coil). The assignment is computed from backbone hydrogen-bond geometry via the Kabsch–Sander algorithm.

Foldseek 3Di. A 3Di character summarizes, for each residue, the relative orientation of the Cα frame of its nearest spatial neighbor. Because it encodes fold topology rather than chemistry, 3Di alignments detect remote structural similarity that sequence alignment misses.

mmCIF coordinates. The mmCIF block holds the 3D Cartesian coordinates of each backbone atom (N, Cα, C, O) in ångströms. mmCIF is the PDB's canonical archive format — a tagged-loop text representation of the atomic model.

Sequence. Sequence gives the chain of amino acids in standard one-letter code (A=alanine, C=cysteine, …, Y=tyrosine), read N→C. It is the only feature that is directly encoded by the gene; all structural features are derived from the folded form of this sequence.